Protein AF-A0A8S3U1W3-F1 (afdb_monomer_lite)

Foldseek 3Di:
DFQLCCQVQQPDPLDRDDSPCVVCVVQCPPLNNDDDDRRDDDDDPCSVCSNVVNVVPSVDDPVVVVVVVVVVVCVVCVPVDDDDPDDDDPCPVVVVVLLVVLLVVVLVVLVPPPLADPQLSVQLNVLLVLPDDDDDDDVLCVDPVSVCVLCVPQDDDPVCPPVSVVSVVVSDPDDDDDDDDDPVVCCVPVVVVSNVVSCCCVPLPNCLAGSVRDRHNPGDPSSVVSNVVVVVVVQVVVQPDDDVVCVVVVHPDRPHDDSPD

Structure (mmCIF, N/CA/C/O backbone):
data_AF-A0A8S3U1W3-F1
#
_entry.id   AF-A0A8S3U1W3-F1
#
loop_
_atom_site.group_PDB
_atom_site.id
_atom_site.type_symbol
_atom_site.label_atom_id
_atom_site.label_alt_id
_atom_site.label_comp_id
_atom_site.label_asym_id
_atom_site.label_entity_id
_atom_site.label_seq_id
_atom_site.pdbx_PDB_ins_code
_atom_site.Cartn_x
_atom_site.Cartn_y
_atom_site.Cartn_z
_atom_site.occupancy
_atom_site.B_iso_or_equiv
_atom_site.auth_seq_id
_atom_site.auth_comp_id
_atom_site.auth_asym_id
_atom_site.auth_atom_id
_atom_site.pdbx_PDB_model_num
ATOM 1 N N . MET A 1 1 ? -4.482 -12.715 -15.448 1.00 85.81 1 MET A N 1
ATOM 2 C CA . MET A 1 1 ? -4.673 -13.354 -16.773 1.00 85.81 1 MET A CA 1
ATOM 3 C C . MET A 1 1 ? -3.494 -14.269 -17.051 1.00 85.81 1 MET A C 1
ATOM 5 O O . MET A 1 1 ? -2.424 -13.949 -16.546 1.00 85.81 1 MET A O 1
ATOM 9 N N . PRO A 1 2 ? -3.666 -15.374 -17.791 1.00 91.56 2 PRO A N 1
ATOM 10 C CA . PRO A 1 2 ? -2.559 -16.268 -18.127 1.00 91.56 2 PRO A CA 1
ATOM 11 C C . PRO A 1 2 ? -1.432 -15.541 -18.874 1.00 91.56 2 PRO A C 1
ATOM 13 O O . PRO A 1 2 ? -1.706 -14.649 -19.682 1.00 91.56 2 PRO A O 1
ATOM 16 N N . LEU A 1 3 ? -0.176 -15.932 -18.642 1.00 87.50 3 LEU A N 1
ATOM 17 C CA . LEU A 1 3 ? 1.004 -15.330 -19.282 1.00 87.50 3 LEU A CA 1
ATOM 18 C C . LEU A 1 3 ? 0.889 -15.291 -20.819 1.00 87.50 3 LEU A C 1
ATOM 20 O O . LEU A 1 3 ? 1.182 -14.269 -21.443 1.00 87.50 3 LEU A O 1
ATOM 24 N N . HIS A 1 4 ? 0.385 -16.360 -21.439 1.00 88.25 4 HIS A N 1
ATOM 25 C CA . HIS A 1 4 ? 0.209 -16.435 -22.894 1.00 88.25 4 HIS A CA 1
ATOM 26 C C . HIS A 1 4 ? -0.841 -15.466 -23.475 1.00 88.25 4 HIS A C 1
ATOM 28 O O . HIS A 1 4 ? -0.891 -15.287 -24.695 1.00 88.25 4 HIS A O 1
ATOM 34 N N . ASP A 1 5 ? -1.670 -14.826 -22.644 1.00 89.19 5 ASP A N 1
ATOM 35 C CA . ASP A 1 5 ? -2.647 -13.827 -23.088 1.00 89.19 5 ASP A CA 1
ATOM 36 C C . ASP A 1 5 ? -2.094 -12.392 -23.085 1.00 89.19 5 ASP A C 1
ATOM 38 O O . ASP A 1 5 ? -2.679 -11.517 -23.731 1.00 89.19 5 ASP A O 1
ATOM 42 N N . LEU A 1 6 ? -0.941 -12.134 -22.447 1.00 85.44 6 LEU A N 1
ATOM 43 C CA . LEU A 1 6 ? -0.310 -10.804 -22.448 1.00 85.44 6 LEU A CA 1
ATOM 44 C C . LEU A 1 6 ? -0.035 -10.258 -23.862 1.00 85.44 6 LEU A C 1
ATOM 46 O O . LEU A 1 6 ? -0.379 -9.099 -24.110 1.00 85.44 6 LEU A O 1
ATOM 50 N N . PRO A 1 7 ? 0.508 -11.040 -24.823 1.00 85.38 7 PRO A N 1
ATOM 51 C CA . PRO A 1 7 ? 0.794 -10.519 -26.156 1.00 85.38 7 PRO A CA 1
ATOM 52 C C . PRO A 1 7 ? -0.456 -10.060 -26.910 1.00 85.38 7 PRO A C 1
ATOM 54 O O . PRO A 1 7 ? -0.397 -9.089 -27.659 1.00 85.38 7 PRO A O 1
ATOM 57 N N . LYS A 1 8 ? -1.595 -10.734 -26.703 1.00 83.94 8 LYS A N 1
ATOM 58 C CA . LYS A 1 8 ? -2.860 -10.380 -27.365 1.00 83.94 8 LYS A CA 1
ATOM 59 C C . LYS A 1 8 ? -3.408 -9.045 -26.865 1.00 83.94 8 LYS A C 1
ATOM 61 O O . LYS A 1 8 ? -3.997 -8.306 -27.643 1.00 83.94 8 LYS A O 1
ATOM 66 N N . ASN A 1 9 ? -3.214 -8.757 -25.579 1.00 81.88 9 ASN A N 1
ATOM 67 C CA . ASN A 1 9 ? -3.834 -7.613 -24.915 1.00 81.88 9 ASN A CA 1
ATOM 68 C C . ASN A 1 9 ? -2.932 -6.374 -24.874 1.00 81.88 9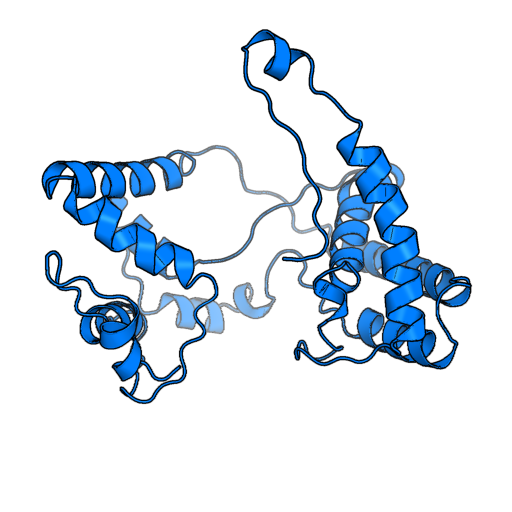 ASN A C 1
ATOM 70 O O . ASN A 1 9 ? -3.447 -5.262 -24.787 1.00 81.88 9 ASN A O 1
ATOM 74 N N . PHE A 1 10 ? -1.606 -6.544 -24.931 1.00 82.81 10 PHE A N 1
ATOM 75 C CA . PHE A 1 10 ? -0.667 -5.451 -24.654 1.00 82.81 10 PHE A CA 1
ATOM 76 C C . PHE A 1 10 ? 0.431 -5.248 -25.701 1.00 82.81 10 PHE A C 1
ATOM 78 O O . PHE A 1 10 ? 1.233 -4.332 -25.541 1.00 82.81 10 PHE A O 1
ATOM 85 N N . THR A 1 11 ? 0.493 -6.040 -26.775 1.00 77.44 11 THR A N 1
ATOM 86 C CA . THR A 1 11 ? 1.509 -5.855 -27.826 1.00 77.44 11 THR A CA 1
ATOM 87 C C . THR A 1 11 ? 0.943 -5.102 -29.026 1.00 77.44 11 THR A C 1
ATOM 89 O O . THR A 1 11 ? -0.161 -5.370 -29.493 1.00 77.44 11 THR A O 1
ATOM 92 N N . THR A 1 12 ? 1.728 -4.171 -29.573 1.00 70.31 12 THR A N 1
ATOM 93 C CA . THR A 1 12 ? 1.385 -3.462 -30.817 1.00 70.31 12 THR A CA 1
ATOM 94 C C . THR A 1 12 ? 2.128 -4.068 -32.005 1.00 70.31 12 THR A C 1
ATOM 96 O O . THR A 1 12 ? 3.276 -4.486 -31.871 1.00 70.31 12 THR A O 1
ATOM 99 N N . ALA A 1 13 ? 1.508 -4.074 -33.189 1.00 65.50 13 ALA A N 1
ATOM 100 C CA . ALA A 1 13 ? 2.104 -4.653 -34.401 1.00 65.50 13 ALA A CA 1
ATOM 101 C C . ALA A 1 13 ? 3.441 -3.999 -34.811 1.00 65.50 13 ALA A C 1
ATOM 103 O O . ALA A 1 13 ? 4.276 -4.643 -35.438 1.00 65.50 13 ALA A O 1
ATOM 104 N N . ASN A 1 14 ? 3.649 -2.734 -34.437 1.00 67.12 14 ASN A N 1
ATOM 105 C CA . ASN A 1 14 ? 4.826 -1.951 -34.819 1.00 67.12 14 ASN A CA 1
ATOM 106 C C . ASN A 1 14 ? 6.022 -2.140 -33.874 1.00 67.12 14 ASN A C 1
ATOM 108 O O . ASN A 1 14 ? 7.138 -1.768 -34.230 1.00 67.12 14 ASN A O 1
ATOM 112 N N . LEU A 1 15 ? 5.805 -2.714 -32.688 1.00 72.94 15 LEU A N 1
ATOM 113 C CA . LEU A 1 15 ? 6.862 -3.037 -31.735 1.00 72.94 15 LEU A CA 1
ATOM 114 C C . LEU A 1 15 ? 6.533 -4.382 -31.075 1.00 72.94 15 LEU A C 1
ATOM 116 O O . LEU A 1 15 ? 5.941 -4.406 -29.990 1.00 72.94 15 LEU A O 1
ATOM 120 N N . PRO A 1 16 ? 6.858 -5.505 -31.743 1.00 77.56 16 PRO A N 1
ATOM 121 C CA . PRO A 1 16 ? 6.625 -6.825 -31.185 1.00 77.56 16 PRO A CA 1
ATOM 122 C C . PRO A 1 16 ? 7.489 -7.005 -29.935 1.00 77.56 16 PRO A C 1
ATOM 124 O O . PRO A 1 16 ? 8.710 -6.864 -29.981 1.00 77.56 16 PRO A O 1
ATOM 127 N N . PHE A 1 17 ? 6.844 -7.314 -28.814 1.00 84.50 17 PHE A N 1
ATOM 128 C CA . PHE A 1 17 ? 7.501 -7.580 -27.541 1.00 84.50 17 PHE A CA 1
ATOM 129 C C . PHE A 1 17 ? 7.223 -9.015 -27.113 1.00 84.50 17 PHE A C 1
ATOM 131 O O . PHE A 1 17 ? 6.063 -9.436 -27.053 1.00 84.50 17 PHE A O 1
ATOM 138 N N . ASN A 1 18 ? 8.290 -9.764 -26.831 1.00 88.25 18 ASN A N 1
ATOM 139 C CA . ASN A 1 18 ? 8.167 -11.136 -26.368 1.00 88.25 18 ASN A CA 1
ATOM 140 C C . ASN A 1 18 ? 8.022 -11.168 -24.842 1.00 88.25 18 ASN A C 1
ATOM 142 O O . ASN A 1 18 ? 9.003 -11.191 -24.104 1.00 88.25 18 ASN A O 1
ATOM 146 N N . TRP A 1 19 ? 6.771 -11.155 -24.383 1.00 87.38 19 TRP A N 1
ATOM 147 C CA . TRP A 1 19 ? 6.425 -11.224 -22.963 1.00 87.38 19 TRP A CA 1
ATOM 148 C C . TRP A 1 19 ? 6.881 -12.516 -22.292 1.00 87.38 19 TRP A C 1
ATOM 150 O O . TRP A 1 19 ? 7.275 -12.479 -21.130 1.00 87.38 19 TRP A O 1
ATOM 160 N N . ILE A 1 20 ? 6.829 -13.637 -23.014 1.00 86.81 20 ILE A N 1
ATOM 161 C CA . ILE A 1 20 ? 7.190 -14.949 -22.475 1.00 86.81 20 ILE A CA 1
ATOM 162 C C . ILE A 1 20 ? 8.693 -14.965 -22.202 1.00 86.81 20 ILE A C 1
ATOM 164 O O . ILE A 1 20 ? 9.090 -15.160 -21.056 1.00 86.81 20 ILE A O 1
ATOM 168 N N . ASP A 1 21 ? 9.508 -14.624 -23.205 1.00 87.44 21 ASP A N 1
ATOM 169 C CA . ASP A 1 21 ? 10.966 -14.552 -23.049 1.00 87.44 21 ASP A CA 1
ATOM 170 C C . ASP A 1 21 ? 11.379 -13.508 -22.007 1.00 87.44 21 ASP A C 1
ATOM 172 O O . ASP A 1 21 ? 12.362 -13.702 -21.301 1.00 87.44 21 ASP A O 1
ATOM 176 N N . TYR A 1 22 ? 10.652 -12.393 -21.890 1.00 87.19 22 TYR A N 1
ATOM 177 C CA . TYR A 1 22 ? 10.956 -11.373 -20.888 1.00 87.19 22 TYR A CA 1
ATOM 178 C C . TYR A 1 22 ? 10.726 -11.882 -19.460 1.00 87.19 22 TYR A C 1
ATOM 180 O O . TYR A 1 22 ? 11.604 -11.744 -18.610 1.00 87.19 22 TYR A O 1
ATOM 188 N N . VAL A 1 23 ? 9.562 -12.484 -19.194 1.00 85.06 23 VAL A N 1
ATOM 189 C CA . VAL A 1 23 ? 9.211 -13.000 -17.862 1.00 85.06 23 VAL A CA 1
ATOM 190 C C . VAL A 1 23 ? 10.091 -14.197 -17.501 1.00 85.06 23 VAL A C 1
ATOM 192 O O . VAL A 1 23 ? 10.664 -14.227 -16.412 1.00 85.06 23 VAL A O 1
ATOM 195 N N . GLN A 1 24 ? 10.264 -15.138 -18.430 1.00 84.56 24 GLN A N 1
ATOM 196 C CA . GLN A 1 24 ? 11.130 -16.302 -18.239 1.00 84.56 24 GLN A CA 1
ATOM 197 C C . GLN A 1 24 ? 12.607 -15.913 -18.167 1.00 84.56 24 GLN A C 1
ATOM 199 O O . GLN A 1 24 ? 13.339 -16.473 -17.369 1.00 84.56 24 GLN A O 1
ATOM 204 N N . GLY A 1 25 ? 13.066 -14.925 -18.933 1.00 81.44 25 GLY A N 1
ATOM 205 C CA . GLY A 1 25 ? 14.445 -14.445 -18.857 1.00 81.44 25 GLY A CA 1
ATOM 206 C C . GLY A 1 25 ? 14.752 -13.721 -17.545 1.00 81.44 25 GLY A C 1
ATOM 207 O O . GLY A 1 25 ? 15.859 -13.833 -17.024 1.00 81.44 25 GLY A O 1
ATOM 208 N N . ALA A 1 26 ? 13.777 -13.000 -16.985 1.00 81.00 26 ALA A N 1
ATOM 209 C CA . ALA A 1 26 ? 13.932 -12.349 -15.690 1.00 81.00 26 ALA A CA 1
ATOM 210 C C . ALA A 1 26 ? 13.964 -13.368 -14.534 1.00 81.00 26 ALA A C 1
ATOM 212 O O . ALA A 1 26 ? 14.849 -13.301 -13.679 1.00 81.00 26 ALA A O 1
ATOM 213 N N . LEU A 1 27 ? 13.021 -14.317 -14.518 1.00 77.50 27 LEU A N 1
ATOM 214 C CA . LEU A 1 27 ? 12.790 -15.224 -13.382 1.00 77.50 27 LEU A CA 1
ATOM 215 C C . LEU A 1 27 ? 13.485 -16.591 -13.529 1.00 77.50 27 LEU A C 1
ATOM 217 O O . LEU A 1 27 ? 13.839 -17.207 -12.532 1.00 77.50 27 LEU A O 1
ATOM 221 N N . GLY A 1 28 ? 13.798 -17.008 -14.751 1.00 71.19 28 GLY A N 1
ATOM 222 C CA . GLY A 1 28 ? 14.635 -18.169 -15.076 1.00 71.19 28 GLY A CA 1
ATOM 223 C C . GLY A 1 28 ? 16.123 -17.830 -15.220 1.00 71.19 28 GLY A C 1
ATOM 224 O O . GLY A 1 28 ? 16.899 -18.634 -15.733 1.00 71.19 28 GLY A O 1
ATOM 225 N N . SER A 1 29 ? 16.546 -16.630 -14.804 1.00 72.44 29 SER A N 1
ATOM 226 C CA . SER A 1 29 ? 17.967 -16.272 -14.754 1.00 72.44 29 SER A CA 1
ATOM 227 C C . SER A 1 29 ? 18.729 -17.177 -13.776 1.00 72.44 29 SER A C 1
ATOM 229 O O . SER A 1 29 ? 18.145 -17.686 -12.819 1.00 72.44 29 SER A O 1
ATOM 231 N N . GLU A 1 30 ? 20.047 -17.332 -13.964 1.00 59.38 30 GLU A N 1
ATOM 232 C CA . GLU A 1 30 ? 20.907 -18.159 -13.088 1.00 59.38 30 GLU A CA 1
ATOM 233 C C . GLU A 1 30 ? 20.785 -17.806 -11.595 1.00 59.38 30 GLU A C 1
ATOM 235 O O . GLU A 1 30 ? 21.074 -18.643 -10.742 1.00 59.38 30 GLU A O 1
ATOM 240 N N . MET A 1 31 ? 20.356 -16.577 -11.293 1.00 52.00 31 MET A N 1
ATOM 241 C CA . MET A 1 31 ? 20.185 -16.056 -9.939 1.00 52.00 31 MET A CA 1
ATOM 242 C C . MET A 1 31 ? 18.861 -16.467 -9.285 1.00 52.00 31 MET A C 1
ATOM 244 O O . MET A 1 31 ? 18.819 -16.582 -8.066 1.00 52.00 31 MET A O 1
ATOM 248 N N . VAL A 1 32 ? 17.789 -16.644 -10.065 1.00 66.75 32 VAL A N 1
ATOM 249 C CA . VAL A 1 32 ? 16.426 -16.856 -9.543 1.00 66.75 32 VAL A CA 1
ATOM 250 C C . VAL A 1 32 ? 15.948 -18.292 -9.785 1.00 66.75 32 VAL A C 1
ATOM 252 O O . VAL A 1 32 ? 15.315 -18.860 -8.905 1.00 66.75 32 VAL A O 1
ATOM 255 N N . GLN A 1 33 ? 16.318 -18.907 -10.917 1.00 74.88 33 GLN A N 1
ATOM 256 C CA . GLN A 1 33 ? 16.082 -20.327 -11.237 1.00 74.88 33 GLN A CA 1
ATOM 257 C C . GLN A 1 33 ? 14.615 -20.786 -11.112 1.00 74.88 33 GLN A C 1
ATOM 259 O O . GLN A 1 33 ? 14.345 -21.928 -10.740 1.00 74.88 33 GLN A O 1
ATOM 264 N N . ILE A 1 34 ? 13.657 -19.911 -11.431 1.00 77.62 34 ILE A N 1
ATOM 265 C CA . ILE A 1 34 ? 12.227 -20.238 -11.425 1.00 77.62 34 ILE A CA 1
ATOM 266 C C . ILE A 1 34 ? 11.740 -20.440 -12.862 1.00 77.62 34 ILE A C 1
ATOM 268 O O . ILE A 1 34 ? 11.697 -19.500 -13.659 1.00 77.62 34 ILE A O 1
ATOM 272 N N . ASP A 1 35 ? 11.297 -21.661 -13.160 1.00 81.75 35 ASP A N 1
ATOM 273 C CA . ASP A 1 35 ? 10.627 -21.994 -14.416 1.00 81.75 35 ASP A CA 1
ATOM 274 C C . ASP A 1 35 ? 9.138 -21.643 -14.336 1.00 81.75 35 ASP A C 1
ATOM 276 O O . ASP A 1 35 ? 8.371 -22.255 -13.592 1.00 81.75 35 ASP A O 1
ATOM 280 N N . ILE A 1 36 ? 8.722 -20.650 -15.124 1.00 82.00 36 ILE A N 1
ATOM 281 C CA . ILE A 1 36 ? 7.341 -20.158 -15.131 1.00 82.00 36 ILE A CA 1
ATOM 282 C C . ILE A 1 36 ? 6.576 -20.750 -16.312 1.00 82.00 36 ILE A C 1
ATOM 284 O O . ILE A 1 36 ? 6.972 -20.531 -17.469 1.00 82.00 36 ILE A O 1
ATOM 288 N N . PRO A 1 37 ? 5.469 -21.468 -16.053 1.00 88.38 37 PRO A N 1
ATOM 289 C CA . PRO A 1 37 ? 4.675 -22.059 -17.110 1.00 88.38 37 PRO A CA 1
ATOM 290 C C . PRO A 1 37 ? 3.840 -20.986 -17.835 1.00 88.38 37 PRO A C 1
ATOM 292 O O . PRO A 1 37 ? 3.535 -19.914 -17.317 1.00 88.38 37 PRO A O 1
ATOM 295 N N . ILE A 1 38 ? 3.485 -21.245 -19.094 1.00 87.00 38 ILE A N 1
ATOM 296 C CA . ILE A 1 38 ? 2.817 -20.255 -19.966 1.00 87.00 38 ILE A CA 1
ATOM 297 C C . ILE A 1 38 ? 1.360 -19.951 -19.572 1.00 87.00 38 ILE A C 1
ATOM 299 O O . ILE A 1 38 ? 0.749 -19.000 -20.070 1.00 87.00 38 ILE A O 1
ATOM 303 N N . ASP A 1 39 ? 0.775 -20.780 -18.720 1.00 91.12 39 ASP A N 1
ATOM 304 C CA . ASP A 1 39 ? -0.551 -20.634 -18.131 1.00 91.12 39 ASP A CA 1
ATOM 305 C C . ASP A 1 39 ? -0.529 -19.923 -16.770 1.00 91.12 39 ASP A C 1
ATOM 307 O O . ASP A 1 39 ? -1.600 -19.647 -16.229 1.00 91.12 39 ASP A O 1
ATOM 311 N N . GLU A 1 40 ? 0.654 -19.539 -16.271 1.00 89.38 40 GLU A N 1
ATOM 312 C CA . GLU A 1 40 ? 0.815 -18.848 -14.991 1.00 89.38 40 GLU A CA 1
ATOM 313 C C . GLU A 1 40 ? -0.086 -17.599 -14.906 1.00 89.38 40 GLU A C 1
ATOM 315 O O . GLU A 1 40 ? -0.081 -16.758 -15.822 1.00 89.38 40 GLU A O 1
ATOM 320 N N . PRO A 1 41 ? -0.874 -17.439 -13.827 1.00 89.31 41 PRO A N 1
ATOM 321 C CA . PRO A 1 41 ? -1.711 -16.266 -13.634 1.00 89.31 41 PRO A CA 1
ATOM 322 C C . PRO A 1 41 ? -0.877 -15.022 -13.300 1.00 89.31 41 PRO A C 1
ATOM 324 O O . PRO A 1 41 ? -0.353 -14.861 -12.204 1.00 89.31 41 PRO A O 1
ATOM 327 N N . ILE A 1 42 ? -0.853 -14.058 -14.219 1.00 88.81 42 ILE A N 1
ATOM 328 C CA . ILE A 1 42 ? -0.196 -12.761 -14.028 1.00 88.81 42 ILE A CA 1
ATOM 329 C C . ILE A 1 42 ? -1.212 -11.689 -13.612 1.00 88.81 42 ILE A C 1
ATOM 331 O O . ILE A 1 42 ? -2.252 -11.497 -14.263 1.00 88.81 42 ILE A O 1
ATOM 335 N N . ILE A 1 43 ? -0.894 -10.953 -12.542 1.00 87.50 43 ILE A N 1
ATOM 336 C CA . ILE A 1 43 ? -1.664 -9.795 -12.067 1.00 87.50 43 ILE A CA 1
ATOM 337 C C . ILE A 1 43 ? -1.123 -8.527 -12.731 1.00 87.50 43 ILE A C 1
ATOM 339 O O . ILE A 1 43 ? -0.044 -8.037 -12.404 1.00 87.50 43 ILE A O 1
ATOM 343 N N . VAL A 1 44 ? -1.899 -7.958 -13.653 1.00 86.50 44 VAL A N 1
ATOM 344 C CA . VAL A 1 44 ? -1.553 -6.705 -14.336 1.00 86.50 44 VAL A CA 1
ATOM 345 C C . VAL A 1 44 ? -2.239 -5.543 -13.622 1.00 86.50 44 VAL A C 1
ATOM 347 O O . VAL A 1 44 ? -3.419 -5.291 -13.838 1.00 86.50 44 VAL A O 1
ATOM 350 N N . ARG A 1 45 ? -1.494 -4.818 -12.779 1.00 84.88 45 ARG A N 1
ATOM 351 C CA . ARG A 1 45 ? -2.035 -3.685 -12.000 1.00 84.88 45 ARG A CA 1
ATOM 352 C C . ARG A 1 45 ? -2.345 -2.440 -12.840 1.00 84.88 45 ARG A C 1
ATOM 354 O O . ARG A 1 45 ? -3.173 -1.634 -12.445 1.00 84.88 45 ARG A O 1
ATOM 361 N N . ALA A 1 46 ? -1.684 -2.274 -13.987 1.00 85.44 46 ALA A N 1
ATOM 362 C CA . ALA A 1 46 ? -1.792 -1.069 -14.814 1.00 85.44 46 ALA A CA 1
ATOM 363 C C . ALA A 1 46 ? -1.992 -1.404 -16.310 1.00 85.44 46 ALA A C 1
ATOM 365 O O . ALA A 1 46 ? -1.097 -1.168 -17.123 1.00 85.44 46 ALA A O 1
ATOM 366 N N . PRO A 1 47 ? -3.152 -1.955 -16.714 1.00 86.06 47 PRO A N 1
ATOM 367 C CA . PRO A 1 47 ? -3.381 -2.392 -18.096 1.00 86.06 47 PRO A CA 1
ATOM 368 C C . PRO A 1 47 ? -3.320 -1.234 -19.109 1.00 86.06 47 PRO A C 1
ATOM 370 O O . PRO A 1 47 ? -2.653 -1.343 -20.137 1.00 86.06 47 PRO A O 1
ATOM 373 N N . LEU A 1 48 ? -3.923 -0.084 -18.781 1.00 84.38 48 LEU A N 1
ATOM 374 C CA . LEU A 1 48 ? -3.916 1.113 -19.638 1.00 84.38 48 LEU A CA 1
ATOM 375 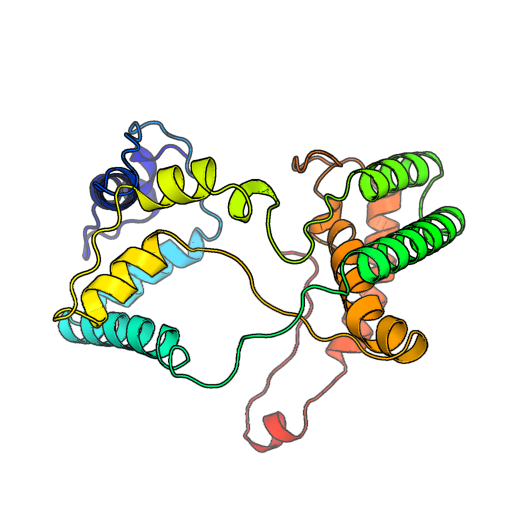C C . LEU A 1 48 ? -2.514 1.711 -19.816 1.00 84.38 48 LEU A C 1
ATOM 377 O O . LEU A 1 48 ? -2.226 2.345 -20.833 1.00 84.38 48 LEU A O 1
ATOM 381 N N . TYR A 1 49 ? -1.636 1.534 -18.823 1.00 86.75 49 TYR A N 1
ATOM 382 C CA . TYR A 1 49 ? -0.245 1.960 -18.938 1.00 86.75 49 TYR A CA 1
ATOM 383 C C . TYR A 1 49 ? 0.466 1.157 -20.024 1.00 86.75 49 TYR A C 1
ATOM 385 O O . TYR A 1 49 ? 1.100 1.758 -20.887 1.00 86.75 49 TYR A O 1
ATOM 393 N N . PHE A 1 50 ? 0.325 -0.172 -20.029 1.00 83.50 50 PHE A N 1
ATOM 394 C CA . PHE A 1 50 ? 0.980 -1.018 -21.026 1.00 83.50 50 PHE A CA 1
ATOM 395 C C . PHE A 1 50 ? 0.476 -0.740 -22.443 1.00 83.50 50 PHE A C 1
ATOM 397 O O . PHE A 1 50 ? 1.290 -0.601 -23.353 1.00 83.50 50 PHE A O 1
ATOM 404 N N . GLU A 1 51 ? -0.827 -0.526 -22.625 1.00 79.62 51 GLU A N 1
ATOM 405 C CA . GLU A 1 51 ? -1.394 -0.118 -23.918 1.00 79.62 51 GLU A CA 1
ATOM 406 C C . GLU A 1 51 ? -0.754 1.185 -24.453 1.00 79.62 51 GLU A C 1
ATOM 408 O O . GLU A 1 51 ? -0.341 1.292 -25.615 1.00 79.62 51 GLU A O 1
ATOM 413 N N . ARG A 1 52 ? -0.594 2.188 -23.582 1.00 85.94 52 ARG A N 1
ATOM 414 C CA . ARG A 1 52 ? 0.031 3.474 -23.936 1.00 85.94 52 ARG A CA 1
ATOM 415 C C . ARG A 1 52 ? 1.552 3.397 -24.056 1.00 85.94 52 ARG A C 1
ATOM 417 O O . ARG A 1 52 ? 2.146 4.173 -24.806 1.00 85.94 52 ARG A O 1
ATOM 424 N N . LEU A 1 53 ? 2.197 2.484 -23.336 1.00 86.50 53 LEU A N 1
ATOM 425 C CA . LEU A 1 53 ? 3.646 2.333 -23.332 1.00 86.50 53 LEU A CA 1
ATOM 426 C C . LEU A 1 53 ? 4.146 1.942 -24.721 1.00 86.50 53 LEU A C 1
ATOM 428 O O . LEU A 1 53 ? 4.977 2.653 -25.278 1.00 86.50 53 LEU A O 1
ATOM 432 N N . PHE A 1 54 ? 3.611 0.877 -25.323 1.00 82.94 54 PHE A N 1
ATOM 433 C CA . PHE A 1 54 ? 4.092 0.407 -26.628 1.00 82.94 54 PHE A CA 1
ATOM 434 C C . PHE A 1 54 ? 3.803 1.398 -27.756 1.00 82.94 54 PHE A C 1
ATOM 436 O O . PHE A 1 54 ? 4.653 1.605 -28.622 1.00 82.94 54 PHE A O 1
ATOM 443 N N . SER A 1 55 ? 2.664 2.094 -27.709 1.00 81.50 55 SER A N 1
ATOM 444 C CA . SER A 1 55 ? 2.373 3.180 -28.656 1.00 81.50 55 SER A CA 1
ATOM 445 C C . SER A 1 55 ? 3.299 4.390 -28.483 1.00 81.50 55 SER A C 1
ATOM 447 O O . SER A 1 55 ? 3.580 5.097 -29.452 1.00 81.50 55 SER A O 1
ATOM 449 N N . THR A 1 56 ? 3.811 4.624 -27.274 1.00 86.25 56 THR A N 1
ATOM 450 C CA . THR A 1 56 ? 4.793 5.679 -26.998 1.00 86.25 56 THR A CA 1
ATOM 451 C C . THR A 1 56 ? 6.197 5.258 -27.416 1.00 86.25 56 THR A C 1
ATOM 453 O O . THR A 1 56 ? 6.876 6.031 -28.085 1.00 86.25 56 THR A O 1
ATOM 456 N N . LEU A 1 57 ? 6.619 4.033 -27.092 1.00 85.62 57 LEU A N 1
ATOM 457 C CA . LEU A 1 57 ? 7.935 3.502 -27.453 1.00 85.62 57 LEU A CA 1
ATOM 458 C C . LEU A 1 57 ? 8.138 3.469 -28.972 1.00 85.62 57 LEU A C 1
ATOM 460 O O . LEU A 1 57 ? 9.211 3.836 -29.434 1.00 85.62 57 LEU A O 1
ATOM 464 N N . CYS A 1 58 ? 7.092 3.162 -29.751 1.00 83.69 58 CYS A N 1
ATOM 465 C CA . CYS A 1 58 ? 7.124 3.229 -31.219 1.00 83.69 58 CYS A CA 1
ATOM 466 C C . CYS A 1 58 ? 7.530 4.604 -31.790 1.00 83.69 58 CYS A C 1
ATOM 468 O O . CYS A 1 58 ? 7.893 4.689 -32.961 1.00 83.69 58 CYS A O 1
ATOM 470 N N . LYS A 1 59 ? 7.425 5.693 -31.015 1.00 88.06 59 LYS A N 1
ATOM 471 C CA . LYS A 1 59 ? 7.740 7.057 -31.479 1.00 88.06 59 LYS A CA 1
ATOM 472 C C . LYS A 1 59 ? 9.225 7.400 -31.382 1.00 88.06 59 LYS A C 1
ATOM 474 O O . LYS A 1 59 ? 9.635 8.420 -31.930 1.00 88.06 59 LYS A O 1
ATOM 479 N N . TYR A 1 60 ? 10.007 6.593 -30.671 1.00 87.56 60 TYR A N 1
ATOM 480 C CA . TYR A 1 60 ? 11.404 6.874 -30.367 1.00 87.56 60 TYR A CA 1
ATOM 481 C C . TYR A 1 60 ? 12.306 5.775 -30.916 1.00 87.56 60 TYR A C 1
ATOM 483 O O . TYR A 1 60 ? 11.928 4.610 -30.994 1.00 87.56 60 TYR A O 1
ATOM 491 N N . ASP A 1 61 ? 13.522 6.149 -31.295 1.00 88.62 61 ASP A N 1
ATOM 492 C CA . ASP A 1 61 ? 14.524 5.199 -31.749 1.00 88.62 61 ASP A CA 1
ATOM 493 C C . ASP A 1 61 ? 15.146 4.416 -30.577 1.00 88.62 61 ASP A C 1
ATOM 495 O O . ASP A 1 61 ? 15.148 4.848 -29.416 1.00 88.62 61 ASP A O 1
ATOM 499 N N . ASN A 1 62 ? 15.748 3.271 -30.902 1.00 85.69 62 ASN A N 1
ATOM 500 C CA . ASN A 1 62 ? 16.354 2.370 -29.922 1.00 85.69 62 ASN A CA 1
ATOM 501 C C . ASN A 1 62 ? 17.433 3.045 -29.059 1.00 85.69 62 ASN A C 1
ATOM 503 O O . ASN A 1 62 ? 17.584 2.687 -27.892 1.00 85.69 62 ASN A O 1
ATOM 507 N N . ARG A 1 63 ? 18.184 4.020 -29.596 1.00 84.56 63 ARG A N 1
ATOM 508 C CA . ARG A 1 63 ? 19.228 4.730 -28.842 1.00 84.56 63 ARG A CA 1
ATOM 509 C C . ARG A 1 63 ? 18.599 5.656 -27.809 1.00 84.56 63 ARG A C 1
ATOM 511 O O . ARG A 1 63 ? 19.079 5.701 -26.679 1.00 84.56 63 ARG A O 1
ATOM 518 N N . THR A 1 64 ? 17.523 6.352 -28.157 1.00 83.25 64 THR A N 1
ATOM 519 C CA . THR A 1 64 ? 16.783 7.197 -27.209 1.00 83.25 64 THR A CA 1
ATOM 520 C C . THR A 1 64 ? 16.211 6.371 -26.053 1.00 83.25 64 THR A C 1
ATOM 522 O O . THR A 1 64 ? 16.392 6.737 -24.890 1.00 83.25 64 THR A O 1
ATOM 525 N N . ILE A 1 65 ? 15.616 5.210 -26.346 1.00 85.25 65 ILE A N 1
ATOM 526 C CA . ILE A 1 65 ? 15.094 4.291 -25.320 1.00 85.25 65 ILE A CA 1
ATOM 527 C C . ILE A 1 65 ? 16.239 3.744 -24.449 1.00 85.25 65 ILE A C 1
ATOM 529 O O . ILE A 1 65 ? 16.149 3.775 -23.221 1.00 85.25 65 ILE A O 1
ATOM 533 N N . ALA A 1 66 ? 17.348 3.309 -25.057 1.00 83.81 66 ALA A N 1
ATOM 534 C CA . ALA A 1 66 ? 18.519 2.809 -24.333 1.00 83.81 66 ALA A CA 1
ATOM 535 C C . ALA A 1 66 ? 19.133 3.865 -23.404 1.00 83.81 66 ALA A C 1
ATOM 537 O O . ALA A 1 66 ? 19.427 3.572 -22.245 1.00 83.81 66 ALA A O 1
ATOM 538 N N . ASN A 1 67 ? 19.263 5.107 -23.873 1.00 79.69 67 ASN A N 1
ATOM 539 C CA . ASN A 1 67 ? 19.761 6.214 -23.061 1.00 79.69 67 ASN A CA 1
ATOM 540 C C . ASN A 1 67 ? 18.864 6.470 -21.843 1.00 79.69 67 ASN A C 1
ATOM 542 O O . ASN A 1 67 ? 19.376 6.661 -20.742 1.00 79.69 67 ASN A O 1
ATOM 546 N N . PHE A 1 68 ? 17.539 6.430 -22.015 1.00 82.12 68 PHE A N 1
ATOM 547 C CA . PHE A 1 68 ? 16.596 6.560 -20.903 1.00 82.12 68 PHE A CA 1
ATOM 548 C C . PHE A 1 68 ? 16.736 5.418 -19.884 1.00 82.12 68 PHE A C 1
ATOM 550 O O . PHE A 1 68 ? 16.759 5.677 -18.679 1.00 82.12 68 PHE A O 1
ATOM 557 N N . MET A 1 69 ? 16.881 4.169 -20.340 1.00 81.75 69 MET A N 1
ATOM 558 C CA . MET A 1 69 ? 17.093 3.019 -19.450 1.00 81.75 69 MET A CA 1
ATOM 559 C C . MET A 1 69 ? 18.394 3.154 -18.647 1.00 81.75 69 MET A C 1
ATOM 561 O O . MET A 1 69 ? 18.384 2.994 -17.427 1.00 81.75 69 MET A O 1
ATOM 565 N N . ILE A 1 70 ? 19.499 3.518 -19.306 1.00 73.25 70 ILE A N 1
ATOM 566 C CA . ILE A 1 70 ? 20.798 3.730 -18.648 1.00 73.25 70 ILE A CA 1
ATOM 567 C C . ILE A 1 70 ? 20.707 4.874 -17.636 1.00 73.25 70 ILE A C 1
ATOM 569 O O . ILE A 1 70 ? 21.172 4.731 -16.507 1.00 73.25 70 ILE A O 1
ATOM 573 N N . TRP A 1 71 ? 20.059 5.982 -17.998 1.00 70.62 71 TRP A N 1
ATOM 574 C CA . TRP A 1 71 ? 19.831 7.103 -17.089 1.00 70.62 71 TRP A CA 1
ATOM 575 C C . TRP A 1 71 ? 19.062 6.682 -15.830 1.00 70.62 71 TRP A C 1
ATOM 577 O O . TRP A 1 71 ? 19.470 7.024 -14.723 1.00 70.62 71 TRP A O 1
ATOM 587 N N . ARG A 1 72 ? 17.993 5.884 -15.964 1.00 69.12 72 ARG A N 1
ATOM 588 C CA . ARG A 1 72 ? 17.234 5.351 -14.817 1.00 69.12 72 ARG A CA 1
ATOM 589 C C . ARG A 1 72 ? 18.093 4.482 -13.900 1.00 69.12 72 ARG A C 1
ATOM 591 O O . ARG A 1 72 ? 17.982 4.602 -12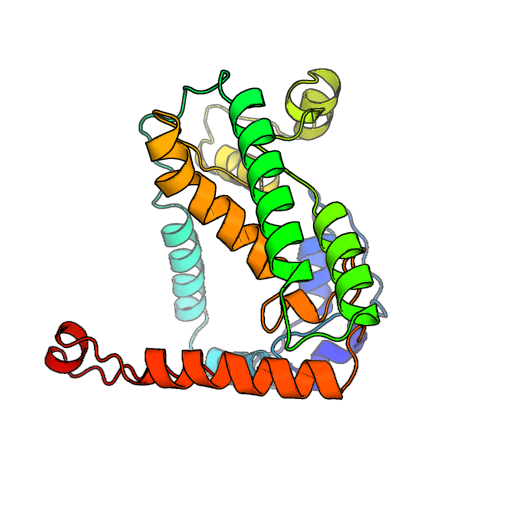.682 1.00 69.12 72 ARG A O 1
ATOM 598 N N . ILE A 1 73 ? 18.964 3.645 -14.466 1.00 66.94 73 ILE A N 1
ATOM 599 C CA . ILE A 1 73 ? 19.910 2.838 -13.683 1.00 66.94 73 ILE A CA 1
ATOM 600 C C . ILE A 1 73 ? 20.894 3.753 -12.946 1.00 66.94 73 ILE A C 1
ATOM 602 O O . ILE A 1 73 ? 21.095 3.577 -11.751 1.00 66.94 73 ILE A O 1
ATOM 606 N N . MET A 1 74 ? 21.466 4.754 -13.621 1.00 60.53 74 MET A N 1
ATOM 607 C CA . MET A 1 74 ? 22.427 5.680 -13.009 1.00 60.53 74 MET A CA 1
ATOM 608 C C . MET A 1 74 ? 21.804 6.511 -11.880 1.00 60.53 74 MET A C 1
ATOM 610 O O . MET A 1 74 ? 22.385 6.604 -10.801 1.00 60.53 74 MET A O 1
ATOM 614 N N . GLN A 1 75 ? 20.592 7.038 -12.076 1.00 60.09 75 GLN A N 1
ATOM 615 C CA . GLN A 1 75 ? 19.861 7.790 -11.048 1.00 60.09 75 GLN A CA 1
ATOM 616 C C . GLN A 1 75 ? 19.619 6.952 -9.783 1.00 60.09 75 GLN A C 1
ATOM 618 O O . GLN A 1 75 ? 19.837 7.431 -8.676 1.00 60.09 75 GLN A O 1
ATOM 623 N N . ASN A 1 76 ? 19.254 5.676 -9.937 1.00 55.88 76 ASN A N 1
ATOM 624 C CA . ASN A 1 76 ? 19.046 4.749 -8.817 1.00 55.88 76 ASN A CA 1
ATOM 625 C C . ASN A 1 76 ? 20.342 4.308 -8.108 1.00 55.88 76 ASN A C 1
ATOM 627 O O . ASN A 1 76 ? 20.285 3.557 -7.134 1.00 55.88 76 ASN A O 1
ATOM 631 N N . ARG A 1 77 ? 21.519 4.702 -8.606 1.00 55.28 77 ARG A N 1
ATOM 632 C CA . ARG A 1 77 ? 22.832 4.301 -8.068 1.00 55.28 77 ARG A CA 1
ATOM 633 C C . ARG A 1 77 ? 23.676 5.485 -7.603 1.00 55.28 77 ARG A C 1
ATOM 635 O O . ARG A 1 77 ? 24.687 5.266 -6.941 1.00 55.28 77 ARG A O 1
ATOM 642 N N . ALA A 1 78 ? 23.245 6.716 -7.880 1.00 56.34 78 ALA A N 1
ATOM 643 C CA . ALA A 1 78 ? 23.932 7.942 -7.475 1.00 56.34 78 ALA A CA 1
ATOM 644 C C . ALA A 1 78 ? 24.107 8.062 -5.946 1.00 56.34 78 ALA A C 1
ATOM 646 O O . ALA A 1 78 ? 25.087 8.644 -5.489 1.00 56.34 78 ALA A O 1
ATOM 647 N N . ASN A 1 79 ? 23.210 7.449 -5.163 1.00 52.28 79 ASN A N 1
ATOM 648 C CA . ASN A 1 79 ? 23.244 7.461 -3.696 1.00 52.28 79 ASN A CA 1
ATOM 649 C C . ASN A 1 79 ? 24.126 6.363 -3.071 1.00 52.28 79 ASN A C 1
ATOM 651 O O . ASN A 1 79 ? 24.254 6.317 -1.852 1.00 52.28 79 ASN A O 1
ATOM 655 N N . ASN A 1 80 ? 24.768 5.501 -3.868 1.00 53.44 80 ASN A N 1
ATOM 656 C CA . ASN A 1 80 ? 25.619 4.415 -3.357 1.00 53.44 80 ASN A CA 1
ATOM 657 C C . ASN A 1 80 ? 27.068 4.859 -3.069 1.00 53.44 80 ASN A C 1
ATOM 659 O O . ASN A 1 80 ? 27.997 4.055 -3.150 1.00 53.44 80 ASN A O 1
ATOM 663 N N . LEU A 1 81 ? 27.275 6.134 -2.726 1.00 50.31 81 LEU A N 1
ATOM 664 C CA . LEU A 1 81 ? 28.562 6.659 -2.266 1.00 50.31 81 LEU A CA 1
ATOM 665 C C . LEU A 1 81 ? 28.538 6.934 -0.762 1.00 50.31 81 LEU A C 1
ATOM 667 O O . LEU A 1 81 ? 27.508 7.245 -0.168 1.00 50.31 81 LEU A O 1
ATOM 671 N N . SER A 1 82 ? 29.706 6.772 -0.145 1.00 50.78 82 SER A N 1
ATOM 672 C CA . SER A 1 82 ? 29.874 6.751 1.303 1.00 50.78 82 SER A CA 1
ATOM 673 C C . SER A 1 82 ? 29.532 8.089 1.960 1.00 50.78 82 SER A C 1
ATOM 675 O O . SER A 1 82 ? 30.006 9.132 1.526 1.00 50.78 82 SER A O 1
ATOM 677 N N . GLN A 1 83 ? 28.849 8.048 3.104 1.00 47.19 83 GLN A N 1
ATOM 678 C CA . GLN A 1 83 ? 29.522 8.243 4.390 1.00 47.19 83 GLN A CA 1
ATOM 679 C C . GLN A 1 83 ? 28.583 7.842 5.537 1.00 47.19 83 GLN A C 1
ATOM 681 O O . GLN A 1 83 ? 27.497 8.393 5.678 1.00 47.19 83 GLN A O 1
ATOM 686 N N . ARG A 1 84 ? 29.095 6.975 6.424 1.00 43.88 84 ARG A N 1
ATOM 687 C CA . ARG A 1 84 ? 28.681 6.853 7.834 1.00 43.88 84 ARG A CA 1
ATOM 688 C C . ARG A 1 84 ? 27.368 6.105 8.121 1.00 43.88 84 ARG A C 1
ATOM 690 O O . ARG A 1 84 ? 26.443 6.666 8.695 1.00 43.88 84 ARG A O 1
ATOM 697 N N . PHE A 1 85 ? 27.359 4.802 7.846 1.00 40.00 85 PHE A N 1
ATOM 698 C CA . PHE A 1 85 ? 26.331 3.880 8.347 1.00 40.00 85 PHE A CA 1
ATOM 699 C C . PHE A 1 85 ? 26.961 2.711 9.106 1.00 40.00 85 PHE A C 1
ATOM 701 O O . PHE A 1 85 ? 27.056 1.599 8.602 1.00 40.00 85 PHE A O 1
ATOM 708 N N . LYS A 1 86 ? 27.445 2.988 10.317 1.00 43.66 86 LYS A N 1
ATOM 709 C CA . LYS A 1 86 ? 27.662 1.981 11.361 1.00 43.66 86 LYS A CA 1
ATOM 710 C C . LYS A 1 86 ? 27.466 2.674 12.695 1.00 43.66 86 LYS A C 1
ATOM 712 O O . LYS A 1 86 ? 28.286 3.515 13.038 1.00 43.66 86 LYS A O 1
ATOM 717 N N . ASP A 1 87 ? 26.329 2.401 13.321 1.00 37.81 87 ASP A N 1
ATOM 718 C CA . ASP A 1 87 ? 26.115 2.287 14.767 1.00 37.81 87 ASP A CA 1
ATOM 719 C C . ASP A 1 87 ? 24.610 2.108 14.985 1.00 37.81 87 ASP A C 1
ATOM 721 O O . ASP A 1 87 ? 23.863 2.943 14.483 1.00 37.81 87 ASP A O 1
ATOM 725 N N . LEU A 1 88 ? 24.193 1.046 15.698 1.00 43.84 88 LEU A N 1
ATOM 726 C CA . LEU A 1 88 ? 22.979 0.935 16.541 1.00 43.84 88 LEU A CA 1
ATOM 727 C C . LEU A 1 88 ? 22.632 -0.547 16.808 1.00 43.84 88 LEU A C 1
ATOM 729 O O . LEU A 1 88 ? 21.775 -1.117 16.154 1.00 43.84 88 LEU A O 1
ATOM 733 N N . ILE A 1 89 ? 23.273 -1.164 17.807 1.00 46.50 89 ILE A N 1
ATOM 734 C CA . ILE A 1 89 ? 22.771 -2.389 18.462 1.00 46.50 89 ILE A CA 1
ATOM 735 C C . ILE A 1 89 ? 22.644 -2.076 19.953 1.00 46.50 89 ILE A C 1
ATOM 737 O O . ILE A 1 89 ? 23.505 -2.404 20.769 1.00 46.50 89 ILE A O 1
ATOM 741 N N . GLN A 1 90 ? 21.592 -1.333 20.300 1.00 43.56 90 GLN A N 1
ATOM 742 C CA . GLN A 1 90 ? 21.194 -1.153 21.703 1.00 43.56 90 GLN A CA 1
ATOM 743 C C . GLN A 1 90 ? 19.710 -0.792 21.915 1.00 43.56 90 GLN A C 1
ATOM 745 O O . GLN A 1 90 ? 19.273 -0.699 23.061 1.00 43.56 90 GLN A O 1
ATOM 750 N N . ASN A 1 91 ? 18.912 -0.624 20.850 1.00 57.19 91 ASN A N 1
ATOM 751 C CA . ASN A 1 91 ? 17.588 0.008 20.940 1.00 57.19 91 ASN A CA 1
ATOM 752 C C . ASN A 1 91 ? 16.389 -0.908 20.636 1.00 57.19 91 ASN A C 1
ATOM 754 O O . ASN A 1 91 ? 15.244 -0.470 20.773 1.00 57.19 91 ASN A O 1
ATOM 758 N N . TYR A 1 92 ? 16.624 -2.174 20.297 1.00 57.34 92 TYR A N 1
ATOM 759 C CA . TYR A 1 92 ? 15.581 -3.142 19.946 1.00 57.34 92 TYR A CA 1
ATOM 760 C C . TYR A 1 92 ? 14.482 -3.263 21.020 1.00 57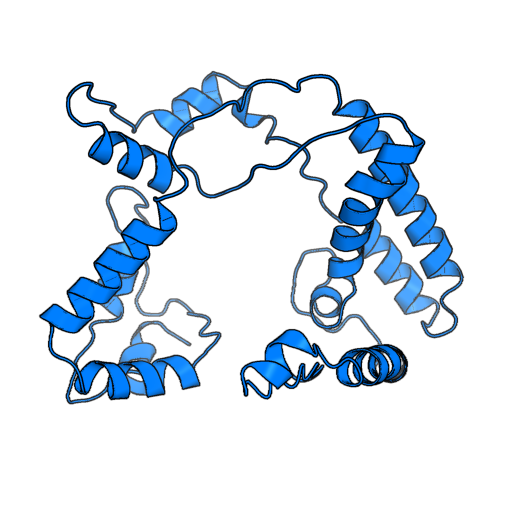.34 92 TYR A C 1
ATOM 762 O O . TYR A 1 92 ? 13.301 -3.045 20.750 1.00 57.34 92 TYR A O 1
ATOM 770 N N . ASN A 1 93 ? 14.872 -3.470 22.284 1.00 61.28 93 ASN A N 1
ATOM 771 C CA . ASN A 1 93 ? 13.921 -3.629 23.393 1.00 61.28 93 ASN A CA 1
ATOM 772 C C . ASN A 1 93 ? 13.086 -2.365 23.665 1.00 61.28 93 ASN A C 1
ATOM 774 O O . ASN A 1 93 ? 11.926 -2.463 24.060 1.00 61.28 93 ASN A O 1
ATOM 778 N N . GLN A 1 94 ? 13.652 -1.173 23.446 1.00 64.75 94 GLN A N 1
ATOM 779 C CA . GLN A 1 94 ? 12.915 0.085 23.617 1.00 64.75 94 GLN A CA 1
ATOM 780 C C . GLN A 1 94 ? 11.901 0.294 22.488 1.00 64.75 94 GLN A C 1
ATOM 782 O O . GLN A 1 94 ? 10.797 0.774 22.741 1.00 64.75 94 GLN A O 1
ATOM 787 N N . THR A 1 95 ? 12.258 -0.099 21.264 1.00 65.81 95 THR A N 1
ATOM 788 C CA . THR A 1 95 ? 11.375 -0.043 20.092 1.00 65.81 95 THR A CA 1
ATOM 789 C C . THR A 1 95 ? 10.216 -1.022 20.234 1.00 65.81 95 THR A C 1
ATOM 791 O O . THR A 1 95 ? 9.069 -0.631 20.042 1.00 65.81 95 THR A O 1
ATOM 794 N N . LEU A 1 96 ? 10.479 -2.256 20.677 1.00 72.69 96 LEU A N 1
ATOM 795 C CA . LEU A 1 96 ? 9.430 -3.232 20.982 1.00 72.69 96 LEU A CA 1
ATOM 796 C C . LEU A 1 96 ? 8.447 -2.722 22.036 1.00 72.69 96 LEU A C 1
ATOM 798 O O . LEU A 1 96 ? 7.235 -2.853 21.869 1.00 72.69 96 LEU A O 1
ATOM 802 N N . GLN A 1 97 ? 8.962 -2.110 23.106 1.00 76.81 97 GLN A N 1
ATOM 803 C CA . GLN A 1 97 ? 8.119 -1.549 24.156 1.00 76.81 97 GLN A CA 1
ATOM 804 C C . GLN A 1 97 ? 7.267 -0.384 23.632 1.00 76.81 97 GLN A C 1
ATOM 806 O O . GLN A 1 97 ? 6.094 -0.270 23.980 1.00 76.81 97 GLN A O 1
ATOM 811 N N . LEU A 1 98 ? 7.832 0.458 22.763 1.00 76.75 98 LEU A N 1
ATOM 812 C CA . LEU A 1 98 ? 7.103 1.548 22.124 1.00 76.75 98 LEU A CA 1
ATOM 813 C C . LEU A 1 98 ? 5.997 1.036 21.193 1.00 76.75 98 LEU A C 1
ATOM 815 O O . LEU A 1 98 ? 4.881 1.539 21.266 1.00 76.75 98 LEU A O 1
ATOM 819 N N . ILE A 1 99 ? 6.283 0.023 20.370 1.00 81.06 99 ILE A N 1
ATOM 820 C CA . ILE A 1 99 ? 5.283 -0.614 19.505 1.00 81.06 99 ILE A CA 1
ATOM 821 C C . ILE A 1 99 ? 4.153 -1.212 20.346 1.00 81.06 99 ILE A C 1
ATOM 823 O O . ILE A 1 99 ? 2.988 -1.025 20.013 1.00 81.06 99 ILE A O 1
ATOM 827 N N . GLY A 1 100 ? 4.480 -1.896 21.448 1.00 83.62 100 GLY A N 1
ATOM 828 C CA . GLY A 1 100 ? 3.478 -2.432 22.372 1.00 83.62 100 GLY A CA 1
ATOM 829 C C . GLY A 1 100 ? 2.554 -1.345 22.924 1.00 83.62 100 GLY A C 1
ATOM 830 O O . GLY A 1 100 ? 1.339 -1.489 22.864 1.00 83.62 100 GLY A O 1
ATOM 831 N N . ASN A 1 101 ? 3.121 -0.225 23.380 1.00 85.12 101 ASN A N 1
ATOM 832 C CA . ASN A 1 101 ? 2.335 0.899 23.894 1.00 85.12 101 ASN A CA 1
ATOM 833 C C . ASN A 1 101 ? 1.443 1.532 22.811 1.00 85.12 101 ASN A C 1
ATOM 835 O O . ASN A 1 101 ? 0.316 1.915 23.101 1.00 85.12 101 ASN A O 1
ATOM 839 N N . LEU A 1 102 ? 1.938 1.647 21.574 1.00 86.00 102 LEU A N 1
ATOM 840 C CA . LEU A 1 102 ? 1.174 2.215 20.459 1.00 86.00 102 LEU A CA 1
ATOM 841 C C . LEU A 1 102 ? 0.035 1.302 20.006 1.00 86.00 102 LEU A C 1
ATOM 843 O O . LEU A 1 102 ? -1.042 1.805 19.704 1.00 86.00 102 LEU A O 1
ATOM 847 N N . LEU A 1 103 ? 0.249 -0.016 19.991 1.00 86.62 103 LEU A N 1
ATOM 848 C CA . LEU A 1 103 ? -0.819 -0.977 19.713 1.00 86.62 103 LEU A CA 1
ATOM 849 C C . LEU A 1 103 ? -1.906 -0.936 20.786 1.00 86.62 103 LEU A C 1
ATOM 851 O O . LEU A 1 103 ? -3.081 -0.944 20.442 1.00 86.62 103 LEU A O 1
ATOM 855 N N . GLU A 1 104 ? -1.536 -0.806 22.061 1.00 89.31 104 GLU A N 1
ATOM 856 C CA . GLU A 1 104 ? -2.530 -0.671 23.129 1.00 89.31 104 GLU A CA 1
ATOM 857 C C . GLU A 1 104 ? -3.357 0.610 22.970 1.00 89.31 104 GLU A C 1
ATOM 859 O O . GLU A 1 104 ? -4.584 0.567 22.993 1.00 89.31 104 GLU A O 1
ATOM 864 N N . SER A 1 105 ? -2.707 1.745 22.689 1.00 89.88 105 SER A N 1
ATOM 865 C CA . SER A 1 105 ? -3.425 2.985 22.374 1.00 89.88 105 SER A CA 1
ATOM 866 C C . SER A 1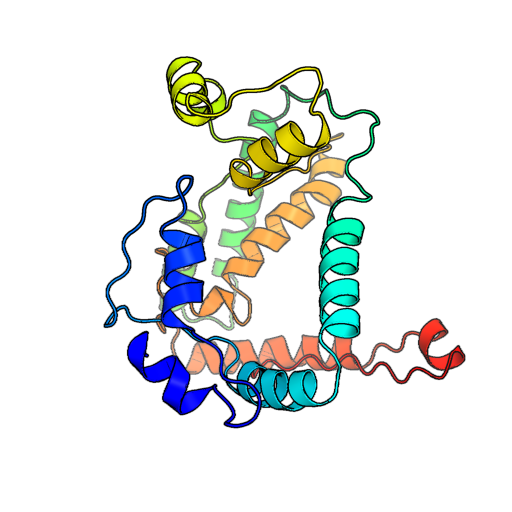 105 ? -4.305 2.854 21.126 1.00 89.88 105 SER A C 1
ATOM 868 O O . SER A 1 105 ? -5.384 3.436 21.070 1.00 89.88 105 SER A O 1
ATOM 870 N N . PHE A 1 106 ? -3.882 2.085 20.120 1.00 91.19 106 PHE A N 1
ATOM 871 C CA . PHE A 1 106 ? -4.704 1.811 18.944 1.00 91.19 106 PHE A CA 1
ATOM 872 C C . PHE A 1 106 ? -5.939 0.962 19.291 1.00 91.19 106 PHE A C 1
ATOM 874 O O . PHE A 1 106 ? -7.030 1.255 18.807 1.00 91.19 106 PHE A O 1
ATOM 881 N N . HIS A 1 107 ? -5.808 -0.030 20.177 1.00 91.12 107 HIS A N 1
ATOM 882 C CA . HIS A 1 107 ? -6.945 -0.804 20.685 1.00 91.12 107 HIS A CA 1
ATOM 883 C C . HIS A 1 107 ? -7.950 0.076 21.431 1.00 91.12 107 HIS A C 1
ATOM 885 O O . HIS A 1 107 ? -9.147 -0.018 21.165 1.00 91.12 107 HIS A O 1
ATOM 891 N N . GLU A 1 108 ? -7.476 0.976 22.296 1.00 91.88 108 GLU A N 1
ATOM 892 C CA . GLU A 1 108 ? -8.338 1.943 22.987 1.00 91.88 108 GLU A CA 1
ATOM 893 C C . GLU A 1 108 ? -9.102 2.833 21.991 1.00 91.88 108 GLU A C 1
ATOM 895 O O . GLU A 1 108 ? -10.295 3.088 22.172 1.00 91.88 108 GLU A O 1
ATOM 900 N N . LEU A 1 109 ? -8.450 3.275 20.908 1.00 91.19 109 LEU A N 1
ATOM 901 C CA . LEU A 1 109 ? -9.098 4.062 19.852 1.00 91.19 109 LEU A CA 1
ATOM 902 C C . LEU A 1 109 ? -10.162 3.260 19.093 1.00 91.19 109 LEU A C 1
ATOM 904 O O . LEU A 1 109 ? -11.230 3.801 18.806 1.00 91.19 109 LEU A O 1
ATOM 908 N N . LEU A 1 110 ? -9.903 1.983 18.793 1.00 90.31 110 LEU A N 1
ATOM 909 C CA . LEU A 1 110 ? -10.886 1.104 18.151 1.00 90.31 110 LEU A CA 1
ATOM 910 C C . LEU A 1 110 ? -12.120 0.889 19.032 1.00 90.31 110 LEU A C 1
ATOM 912 O O . LEU A 1 110 ? -13.238 0.881 18.520 1.00 90.31 110 LEU A O 1
ATOM 916 N N . GLU A 1 111 ? -11.948 0.748 20.348 1.00 89.75 111 GLU A N 1
ATOM 917 C CA . GLU A 1 111 ? -13.067 0.569 21.282 1.00 89.75 111 GLU A CA 1
ATOM 918 C C . GLU A 1 111 ? -14.026 1.770 21.285 1.00 89.75 111 GLU A C 1
ATOM 920 O O . GLU A 1 111 ? -15.240 1.579 21.387 1.00 89.75 111 GLU A O 1
ATOM 925 N N . HIS A 1 112 ? -13.500 2.984 21.094 1.00 90.81 112 HIS A N 1
ATOM 926 C CA . HIS A 1 112 ? -14.259 4.241 21.088 1.00 90.81 112 HIS A CA 1
ATOM 927 C C . HIS A 1 112 ? -14.645 4.725 19.676 1.00 90.81 112 HIS A C 1
ATOM 929 O O . HIS A 1 112 ? -15.120 5.849 19.507 1.00 90.81 112 HIS A O 1
ATOM 935 N N . ALA A 1 113 ? -14.442 3.905 18.641 1.00 90.00 113 ALA A N 1
ATOM 936 C CA . ALA A 1 113 ? -14.783 4.252 17.266 1.00 90.00 113 ALA A CA 1
ATOM 937 C C . ALA A 1 113 ? -16.297 4.118 17.012 1.00 90.00 113 ALA A C 1
ATOM 939 O O . ALA A 1 113 ? -16.768 3.115 16.475 1.00 90.00 113 ALA A O 1
ATOM 940 N N . ASP A 1 114 ? -17.065 5.158 17.350 1.00 91.06 114 ASP A N 1
ATOM 941 C CA . ASP A 1 114 ? -18.538 5.192 17.237 1.00 91.06 114 ASP A CA 1
ATOM 942 C C . ASP A 1 114 ? -19.079 4.898 15.825 1.00 91.06 114 ASP A C 1
ATOM 944 O O . ASP A 1 114 ? -20.228 4.487 15.643 1.00 91.06 114 ASP A O 1
ATOM 948 N N . TRP A 1 115 ? -18.254 5.110 14.802 1.00 90.38 115 TRP A N 1
ATOM 949 C CA . TRP A 1 115 ? -18.608 4.870 13.409 1.00 90.38 115 TRP A CA 1
ATOM 950 C C . TRP A 1 115 ? -18.511 3.395 12.995 1.00 90.38 115 TRP A C 1
ATOM 952 O O . TRP A 1 115 ? -19.157 3.018 12.015 1.00 90.38 115 TRP A O 1
ATOM 962 N N . MET A 1 116 ? -17.772 2.564 13.736 1.00 91.44 116 MET A N 1
ATOM 963 C CA . MET A 1 116 ? -17.666 1.118 13.512 1.00 91.44 116 MET A CA 1
ATOM 964 C C . MET A 1 116 ? -18.670 0.360 14.376 1.00 91.44 116 MET A C 1
ATOM 966 O O . MET A 1 116 ? -18.851 0.689 15.548 1.00 91.44 116 MET A O 1
ATOM 970 N N . ASP A 1 117 ? -19.290 -0.683 13.827 1.00 92.19 117 ASP A N 1
ATOM 971 C CA . ASP A 1 117 ? -20.086 -1.623 14.621 1.00 92.19 117 ASP A CA 1
ATOM 972 C C . ASP A 1 117 ? -19.196 -2.544 15.484 1.00 92.19 117 ASP A C 1
ATOM 974 O O . ASP A 1 117 ? -18.010 -2.739 15.201 1.00 92.19 117 ASP A O 1
ATOM 978 N N . ASP A 1 118 ? -19.765 -3.107 16.556 1.00 91.75 118 ASP A N 1
ATOM 979 C CA . ASP A 1 118 ? -19.023 -3.924 17.529 1.00 91.75 118 ASP A CA 1
ATOM 980 C C . ASP A 1 118 ? -18.371 -5.157 16.885 1.00 91.75 118 ASP A C 1
ATOM 982 O O . ASP A 1 118 ? -17.256 -5.537 17.245 1.00 91.75 118 ASP A O 1
ATOM 986 N N . ALA A 1 119 ? -19.038 -5.766 15.898 1.00 91.50 119 ALA A N 1
ATOM 987 C CA . ALA A 1 119 ? -18.513 -6.928 15.187 1.00 91.50 119 ALA A CA 1
ATOM 988 C C . ALA A 1 119 ? -17.244 -6.569 14.399 1.00 91.50 119 ALA A C 1
ATOM 990 O O . ALA A 1 119 ? -16.242 -7.279 14.477 1.00 91.50 119 ALA A O 1
ATOM 991 N N . THR A 1 120 ? -17.251 -5.435 13.699 1.00 92.69 120 THR A N 1
ATOM 992 C CA . THR A 1 120 ? -16.107 -4.960 12.918 1.00 92.69 120 THR A CA 1
ATOM 993 C C . THR A 1 120 ? -14.969 -4.503 13.830 1.00 92.69 120 THR A C 1
ATOM 995 O O . THR A 1 120 ? -13.807 -4.740 13.503 1.00 92.69 120 THR A O 1
ATOM 998 N N . ARG A 1 121 ? -15.261 -3.922 15.007 1.00 92.69 121 ARG A N 1
ATOM 999 C CA . ARG A 1 121 ? -14.230 -3.570 16.007 1.00 92.69 121 ARG A CA 1
ATOM 1000 C C . ARG A 1 121 ? -13.460 -4.797 16.496 1.00 92.69 121 ARG A C 1
ATOM 1002 O O . ARG A 1 121 ? -12.239 -4.731 16.614 1.00 92.69 121 ARG A O 1
ATOM 1009 N N . ILE A 1 122 ? -14.146 -5.918 16.734 1.00 91.19 122 ILE A N 1
ATOM 1010 C CA . ILE A 1 122 ? -13.506 -7.176 17.156 1.00 91.19 122 ILE A CA 1
ATOM 1011 C C . ILE A 1 122 ? -12.527 -7.662 16.082 1.00 91.19 122 ILE A C 1
ATOM 1013 O O . ILE A 1 122 ? -11.365 -7.926 16.383 1.00 91.19 122 ILE A O 1
ATOM 1017 N N . VAL A 1 123 ? -12.962 -7.717 14.820 1.00 92.00 123 VAL A N 1
ATOM 1018 C CA . VAL A 1 123 ? -12.107 -8.188 13.716 1.00 92.00 123 VAL A CA 1
ATOM 1019 C C . VAL A 1 123 ? -10.972 -7.199 13.419 1.00 92.00 123 VAL A C 1
ATOM 1021 O O . VAL A 1 123 ? -9.858 -7.611 13.099 1.00 92.00 123 VAL A O 1
ATOM 1024 N N . ALA A 1 124 ? -11.204 -5.893 13.581 1.00 91.94 124 ALA A N 1
ATOM 1025 C CA . ALA A 1 124 ? -10.162 -4.876 13.449 1.00 91.94 124 ALA A CA 1
ATOM 1026 C C . ALA A 1 124 ? -9.084 -5.009 14.534 1.00 91.94 124 ALA A C 1
ATOM 1028 O O . ALA A 1 124 ? -7.900 -4.852 14.234 1.00 91.94 124 ALA A O 1
ATOM 1029 N N . ARG A 1 125 ? -9.477 -5.355 15.766 1.00 92.19 125 ARG A N 1
ATOM 1030 C CA . ARG A 1 125 ? -8.542 -5.666 16.853 1.00 92.19 125 ARG A CA 1
ATOM 1031 C C . ARG A 1 125 ? -7.721 -6.911 16.537 1.00 92.19 125 ARG A C 1
ATOM 1033 O O . ARG A 1 125 ? -6.500 -6.853 16.612 1.00 92.19 125 ARG A O 1
ATOM 1040 N N . GLU A 1 126 ? -8.365 -7.990 16.084 1.00 92.00 126 GLU A N 1
ATOM 1041 C CA . GLU A 1 126 ? -7.642 -9.189 15.641 1.00 92.00 126 GLU A CA 1
ATOM 1042 C C . GLU A 1 126 ? -6.627 -8.861 14.542 1.00 92.00 126 GLU A C 1
ATOM 1044 O O . GLU A 1 126 ? -5.495 -9.330 14.581 1.00 92.00 126 GLU A O 1
ATOM 1049 N N . LYS A 1 127 ? -6.998 -8.026 13.567 1.00 92.31 127 LYS A N 1
ATOM 1050 C CA . LYS A 1 127 ? -6.065 -7.592 12.527 1.00 92.31 127 LYS A CA 1
ATOM 1051 C C . LYS A 1 127 ? -4.876 -6.821 13.103 1.00 92.31 127 LYS A C 1
ATOM 1053 O O . LYS A 1 127 ? -3.749 -7.088 12.696 1.00 92.31 127 LYS A O 1
ATOM 1058 N N . ALA A 1 128 ? -5.112 -5.894 14.032 1.00 90.19 128 ALA A N 1
ATOM 1059 C CA . ALA A 1 128 ? -4.054 -5.110 14.669 1.00 90.19 128 ALA A CA 1
ATOM 1060 C C . ALA A 1 128 ? -3.061 -5.998 15.441 1.00 90.19 128 ALA A C 1
ATOM 1062 O O . ALA A 1 128 ? -1.850 -5.800 15.333 1.00 90.19 128 ALA A O 1
ATOM 1063 N N . ASP A 1 129 ? -3.562 -7.019 16.141 1.00 88.06 129 ASP A N 1
ATOM 1064 C CA . ASP A 1 129 ? -2.745 -7.994 16.876 1.00 88.06 129 ASP A CA 1
ATOM 1065 C C . ASP A 1 129 ? -1.845 -8.837 15.954 1.00 88.06 129 ASP A C 1
ATOM 1067 O O . ASP A 1 129 ? -0.740 -9.225 16.341 1.00 88.06 129 ASP A O 1
ATOM 1071 N N . PHE A 1 130 ? -2.296 -9.099 14.724 1.00 87.31 130 PHE A N 1
ATOM 1072 C CA . PHE A 1 130 ? -1.576 -9.894 13.724 1.00 87.31 130 PHE A CA 1
ATOM 1073 C C . PHE A 1 130 ? -0.578 -9.087 12.878 1.00 87.31 130 PHE A C 1
ATOM 1075 O O . PHE A 1 130 ? 0.145 -9.676 12.070 1.00 87.31 130 PHE A O 1
ATOM 1082 N N . ILE A 1 131 ? -0.475 -7.764 13.069 1.00 82.06 131 ILE A N 1
ATOM 1083 C CA . ILE A 1 131 ? 0.530 -6.941 12.381 1.00 82.06 131 ILE A CA 1
ATOM 1084 C C . ILE A 1 131 ? 1.931 -7.445 12.751 1.00 82.06 131 ILE A C 1
ATOM 1086 O O . ILE A 1 131 ? 2.401 -7.306 13.886 1.00 82.06 131 ILE A O 1
ATOM 1090 N N . GLN A 1 132 ? 2.619 -8.024 11.765 1.00 73.62 132 GLN A N 1
ATOM 1091 C CA . GLN A 1 132 ? 3.979 -8.521 11.938 1.00 73.62 132 GLN A CA 1
ATOM 1092 C C . GLN A 1 132 ? 4.955 -7.359 12.126 1.00 73.62 132 GLN A C 1
ATOM 1094 O O . GLN A 1 132 ? 5.067 -6.462 11.292 1.00 73.62 132 GLN A O 1
ATOM 1099 N N . LYS A 1 133 ? 5.704 -7.400 13.228 1.00 69.94 133 LYS A N 1
ATOM 1100 C CA . LYS A 1 133 ? 6.672 -6.367 13.607 1.00 69.94 133 LYS A CA 1
ATOM 1101 C C . LYS A 1 133 ? 8.047 -6.775 13.098 1.00 69.94 133 LYS A C 1
ATOM 1103 O O . LYS A 1 133 ? 8.709 -7.601 13.720 1.00 69.94 133 LYS A O 1
ATOM 1108 N N . LYS A 1 134 ? 8.485 -6.198 11.982 1.00 61.81 134 LYS A N 1
ATOM 1109 C CA . LYS A 1 134 ? 9.873 -6.321 11.520 1.00 61.81 134 LYS A CA 1
ATOM 1110 C C . LYS A 1 134 ? 10.649 -5.099 12.002 1.00 61.81 134 LYS A C 1
ATOM 1112 O O . LYS A 1 134 ? 10.339 -3.981 11.609 1.00 61.81 134 LYS A O 1
ATOM 1117 N N . ILE A 1 135 ? 11.600 -5.305 12.912 1.00 58.81 135 ILE A N 1
ATOM 1118 C CA . ILE A 1 135 ? 12.397 -4.234 13.525 1.00 58.81 135 ILE A CA 1
ATOM 1119 C C . ILE A 1 135 ? 13.857 -4.485 13.179 1.00 58.81 135 ILE A C 1
ATOM 1121 O O . ILE A 1 135 ? 14.350 -5.576 13.434 1.00 58.81 135 ILE A O 1
ATOM 1125 N N . GLU A 1 136 ? 14.541 -3.461 12.668 1.00 56.25 136 GLU A N 1
ATOM 1126 C CA . GLU A 1 136 ? 15.960 -3.512 12.290 1.00 56.25 136 GLU A CA 1
ATOM 1127 C C . GLU A 1 136 ? 16.258 -4.541 11.186 1.00 56.25 136 GLU A C 1
ATOM 1129 O O . GLU A 1 136 ? 16.224 -4.184 10.010 1.00 56.25 136 GLU A O 1
ATOM 1134 N N . TYR A 1 137 ? 16.557 -5.787 11.546 1.00 52.50 137 TYR A N 1
ATOM 1135 C CA . TYR A 1 137 ? 16.983 -6.855 10.644 1.00 52.50 137 TYR A CA 1
ATOM 1136 C C . TYR A 1 137 ? 16.338 -8.197 11.032 1.00 52.50 137 TYR A C 1
ATOM 1138 O O . TYR A 1 137 ? 15.907 -8.373 12.168 1.00 52.50 137 TYR A O 1
ATOM 1146 N N . GLN A 1 138 ? 16.244 -9.146 10.092 1.00 53.34 138 GLN A N 1
ATOM 1147 C CA . GLN A 1 138 ? 15.776 -10.506 10.403 1.00 53.34 138 GLN A CA 1
ATOM 1148 C C . GLN A 1 138 ? 16.811 -11.223 11.278 1.00 53.34 138 GLN A C 1
ATOM 1150 O O . GLN A 1 138 ? 17.998 -11.143 10.980 1.00 53.34 138 GLN A O 1
ATOM 1155 N N . ASP A 1 139 ? 16.387 -11.937 12.325 1.00 53.88 139 ASP A N 1
ATOM 1156 C CA . ASP A 1 139 ? 17.310 -12.661 13.220 1.00 53.88 139 ASP A CA 1
ATOM 1157 C C . ASP A 1 139 ? 18.234 -13.622 12.446 1.00 53.88 139 ASP A C 1
ATOM 1159 O O . ASP A 1 139 ? 19.400 -13.794 12.798 1.00 53.88 139 ASP A O 1
ATOM 1163 N N . ASP A 1 140 ? 17.740 -14.134 11.319 1.00 49.69 140 ASP A N 1
ATOM 1164 C CA . ASP A 1 140 ? 18.439 -14.991 10.363 1.00 49.69 140 ASP A CA 1
ATOM 1165 C C . ASP A 1 140 ? 19.753 -14.390 9.821 1.00 49.69 140 ASP A C 1
ATOM 1167 O O . ASP A 1 140 ? 20.666 -15.134 9.479 1.00 49.69 140 ASP A O 1
ATOM 1171 N N . ILE A 1 141 ? 19.910 -13.056 9.770 1.00 47.53 141 ILE A N 1
ATOM 1172 C CA . ILE A 1 141 ? 21.175 -12.438 9.319 1.00 47.53 141 ILE A CA 1
ATOM 1173 C C . ILE A 1 141 ? 22.274 -12.433 10.393 1.00 47.53 141 ILE A C 1
ATOM 1175 O O . ILE A 1 141 ? 23.411 -12.065 10.096 1.00 47.53 141 ILE A O 1
ATOM 1179 N N . MET A 1 142 ? 21.932 -12.777 11.639 1.00 50.50 142 MET A N 1
ATOM 1180 C CA . MET A 1 142 ? 22.883 -12.940 12.745 1.00 50.50 142 MET A CA 1
ATOM 1181 C C . MET A 1 142 ? 23.347 -14.391 12.905 1.00 50.50 142 MET A C 1
ATOM 1183 O O . MET A 1 142 ? 24.248 -14.652 13.703 1.00 50.50 142 MET A O 1
ATOM 1187 N N . ASP A 1 143 ? 22.745 -15.319 12.161 1.00 56.50 143 ASP A N 1
ATOM 1188 C CA . ASP A 1 143 ? 23.179 -16.705 12.075 1.00 56.50 143 ASP A CA 1
ATOM 1189 C C . ASP A 1 143 ? 24.203 -16.847 10.941 1.00 56.50 143 ASP A C 1
ATOM 1191 O O . ASP A 1 143 ? 23.885 -16.692 9.759 1.00 56.50 143 ASP A O 1
ATOM 1195 N N . ASP A 1 144 ? 25.453 -17.135 11.306 1.00 55.00 144 ASP A N 1
ATOM 1196 C CA . ASP A 1 144 ? 26.543 -17.313 10.347 1.00 55.00 144 ASP A CA 1
ATOM 1197 C C . ASP A 1 144 ? 26.255 -18.452 9.347 1.00 55.00 144 ASP A C 1
ATOM 1199 O O . ASP A 1 144 ? 26.744 -18.402 8.220 1.00 55.00 144 ASP A O 1
ATOM 1203 N N . GLU A 1 145 ? 25.479 -19.478 9.710 1.00 63.59 145 GLU A N 1
ATOM 1204 C CA . GLU A 1 145 ? 25.128 -20.590 8.818 1.00 63.59 145 GLU A CA 1
ATOM 1205 C C . GLU A 1 145 ? 24.159 -20.126 7.722 1.00 63.59 145 GLU A C 1
ATOM 1207 O O . GLU A 1 145 ? 24.440 -20.308 6.534 1.00 63.59 145 GLU A O 1
ATOM 1212 N N . ILE A 1 146 ? 23.096 -19.414 8.107 1.00 56.31 146 ILE A N 1
ATOM 1213 C CA . ILE A 1 146 ? 22.101 -18.856 7.179 1.00 56.31 146 ILE A CA 1
ATOM 1214 C C . ILE A 1 146 ? 22.731 -17.770 6.296 1.00 56.31 146 ILE A C 1
ATOM 1216 O O . ILE A 1 146 ? 22.511 -17.730 5.084 1.00 56.31 146 ILE A O 1
ATOM 1220 N N . LEU A 1 147 ? 23.577 -16.911 6.872 1.00 50.06 147 LEU A N 1
ATOM 1221 C CA . LEU A 1 147 ? 24.272 -15.859 6.134 1.00 50.06 147 LEU A CA 1
ATOM 1222 C C . LEU A 1 147 ? 25.226 -16.441 5.076 1.00 50.06 147 LEU A C 1
ATOM 1224 O O . LEU A 1 147 ? 25.292 -15.943 3.948 1.00 50.06 147 LEU A O 1
ATOM 1228 N N . ASN A 1 148 ? 25.950 -17.511 5.422 1.00 60.03 148 ASN A N 1
ATOM 1229 C CA . ASN A 1 148 ? 26.840 -18.203 4.493 1.00 60.03 148 ASN A CA 1
ATOM 1230 C C . ASN A 1 148 ? 26.073 -18.947 3.392 1.00 60.03 148 ASN A C 1
ATOM 1232 O O . ASN A 1 148 ? 26.569 -18.995 2.268 1.00 60.03 148 ASN A O 1
ATOM 1236 N N . GLU A 1 149 ? 24.880 -19.476 3.675 1.00 62.38 149 GLU A N 1
ATOM 1237 C CA . GLU A 1 149 ? 23.990 -20.081 2.676 1.00 62.38 149 GLU A CA 1
ATOM 1238 C C . GLU A 1 149 ? 23.452 -19.027 1.689 1.00 62.38 149 GLU A C 1
ATOM 1240 O O . GLU A 1 149 ? 23.593 -19.185 0.474 1.00 62.38 149 GLU A O 1
ATOM 1245 N N . ILE A 1 150 ? 22.941 -17.894 2.191 1.00 54.19 150 ILE A N 1
ATOM 1246 C CA . ILE A 1 150 ? 22.423 -16.779 1.373 1.00 54.19 150 ILE A CA 1
ATOM 1247 C C . ILE A 1 150 ? 23.500 -16.226 0.427 1.00 54.19 150 ILE A C 1
ATOM 1249 O O . ILE A 1 150 ? 23.220 -15.892 -0.729 1.00 54.19 150 ILE A O 1
ATOM 1253 N N . TYR A 1 151 ? 24.748 -16.131 0.895 1.00 53.75 151 TYR A N 1
ATOM 1254 C CA . TYR A 1 151 ? 25.856 -15.564 0.121 1.00 53.75 151 TYR A CA 1
ATOM 1255 C C . TYR A 1 151 ? 26.754 -16.594 -0.569 1.00 53.75 151 TYR A C 1
ATOM 1257 O O . TYR A 1 151 ? 27.708 -16.194 -1.243 1.00 53.75 151 TYR A O 1
ATOM 1265 N N . GLN A 1 152 ? 26.448 -17.893 -0.482 1.00 63.44 152 GLN A N 1
ATOM 1266 C CA . GLN A 1 152 ? 27.293 -18.972 -1.008 1.00 63.44 152 GLN A CA 1
ATOM 1267 C C . GLN A 1 152 ? 27.634 -18.796 -2.499 1.00 63.44 152 GLN A C 1
ATOM 1269 O O . GLN A 1 152 ? 28.736 -19.126 -2.941 1.00 63.44 152 GLN A O 1
ATOM 1274 N N . ASN A 1 153 ? 26.704 -18.221 -3.267 1.00 58.00 153 ASN A N 1
ATOM 1275 C CA . ASN A 1 153 ? 26.830 -18.024 -4.712 1.00 58.00 153 ASN A CA 1
ATOM 1276 C C . ASN A 1 153 ? 27.371 -16.634 -5.111 1.00 58.00 153 ASN A C 1
ATOM 1278 O O . ASN A 1 153 ? 27.507 -16.341 -6.303 1.00 58.00 153 ASN A O 1
ATOM 1282 N N . ILE A 1 154 ? 27.718 -15.765 -4.152 1.00 57.41 154 ILE A N 1
ATOM 1283 C CA . ILE A 1 154 ? 28.280 -14.437 -4.437 1.00 57.41 154 ILE A CA 1
ATOM 1284 C C . ILE A 1 154 ? 29.808 -14.492 -4.423 1.00 57.41 154 ILE A C 1
ATOM 1286 O O . ILE A 1 154 ? 30.461 -14.409 -3.387 1.00 57.41 154 ILE A O 1
ATOM 1290 N N . THR A 1 155 ? 30.414 -14.536 -5.609 1.00 62.72 155 THR A N 1
ATOM 1291 C CA . THR A 1 155 ? 31.867 -14.358 -5.752 1.00 62.72 155 THR A CA 1
ATOM 1292 C C . THR A 1 155 ? 32.223 -12.888 -5.996 1.00 62.72 155 THR A C 1
ATOM 1294 O O . THR A 1 155 ? 31.898 -12.328 -7.054 1.00 62.72 155 THR A O 1
ATOM 1297 N N . ILE A 1 156 ? 32.927 -12.284 -5.033 1.00 66.19 156 ILE A N 1
ATOM 1298 C CA . ILE A 1 156 ? 33.463 -10.914 -5.087 1.00 66.19 156 ILE A CA 1
ATOM 1299 C C . ILE A 1 156 ? 34.881 -10.941 -5.672 1.00 66.19 156 ILE A C 1
ATOM 1301 O O . ILE A 1 156 ? 35.730 -11.703 -5.215 1.00 66.19 156 ILE A O 1
ATOM 1305 N N . ASN A 1 157 ? 35.160 -10.090 -6.662 1.00 70.31 157 ASN A N 1
ATOM 1306 C CA . ASN A 1 157 ? 36.495 -9.934 -7.249 1.00 70.31 157 ASN A CA 1
ATOM 1307 C C . ASN A 1 157 ? 37.009 -8.497 -7.056 1.00 70.31 157 ASN A C 1
ATOM 1309 O O . ASN A 1 157 ? 36.330 -7.542 -7.429 1.00 70.31 157 ASN A O 1
ATOM 1313 N N . ALA A 1 158 ? 38.205 -8.336 -6.481 1.00 66.56 158 ALA A N 1
ATOM 1314 C CA . ALA A 1 158 ? 38.788 -7.037 -6.128 1.00 66.56 158 ALA A CA 1
ATOM 1315 C C . ALA A 1 158 ? 38.873 -6.040 -7.302 1.00 66.56 158 ALA A C 1
ATOM 1317 O O . ALA A 1 158 ? 38.747 -4.836 -7.084 1.00 66.56 158 ALA A O 1
ATOM 1318 N N . ASP A 1 159 ? 38.995 -6.531 -8.536 1.00 67.81 159 ASP A N 1
ATOM 1319 C CA . ASP A 1 159 ? 39.179 -5.699 -9.729 1.00 67.81 159 ASP A CA 1
ATOM 1320 C C . ASP A 1 159 ? 37.854 -5.270 -10.383 1.00 67.81 159 ASP A C 1
ATOM 1322 O O . ASP A 1 159 ? 37.836 -4.453 -11.305 1.00 67.81 159 ASP A O 1
ATOM 1326 N N . THR A 1 160 ? 36.715 -5.794 -9.915 1.00 64.50 160 THR A N 1
ATOM 1327 C CA . THR A 1 160 ? 35.405 -5.578 -10.546 1.00 64.50 160 THR A CA 1
ATOM 1328 C C . THR A 1 160 ? 34.383 -4.988 -9.582 1.00 64.50 160 THR A C 1
ATOM 1330 O O . THR A 1 160 ? 33.309 -5.553 -9.377 1.00 64.50 160 THR A O 1
ATOM 1333 N N . TYR A 1 161 ? 34.694 -3.820 -9.013 1.00 52.16 161 TYR A N 1
ATOM 1334 C CA . TYR A 1 161 ? 33.824 -3.100 -8.071 1.00 52.16 161 TYR A CA 1
ATOM 1335 C C . TYR A 1 161 ? 32.364 -3.003 -8.551 1.00 52.16 161 TYR A C 1
ATOM 1337 O O . TYR A 1 161 ? 31.453 -3.419 -7.841 1.00 52.16 161 TYR A O 1
ATOM 1345 N N . LEU A 1 162 ? 32.133 -2.545 -9.787 1.00 47.19 162 LEU A N 1
ATOM 1346 C CA . LEU A 1 162 ? 30.779 -2.401 -10.333 1.00 47.19 162 LEU A CA 1
ATOM 1347 C C . LEU A 1 162 ? 30.060 -3.752 -10.501 1.00 47.19 162 LEU A C 1
ATOM 1349 O O . LEU A 1 162 ? 28.868 -3.846 -10.226 1.00 47.19 162 LEU A O 1
ATOM 1353 N N . ALA A 1 163 ? 30.774 -4.805 -10.906 1.00 57.00 163 ALA A N 1
ATOM 1354 C CA . ALA A 1 163 ? 30.188 -6.138 -11.045 1.00 57.00 163 ALA A CA 1
ATOM 1355 C C . ALA A 1 163 ? 29.843 -6.749 -9.679 1.00 57.00 163 ALA A C 1
ATOM 1357 O O . ALA A 1 163 ? 28.802 -7.382 -9.541 1.00 57.00 163 ALA A O 1
ATOM 1358 N N . ASN A 1 164 ? 30.669 -6.511 -8.657 1.00 57.69 164 ASN A N 1
ATOM 1359 C CA . ASN A 1 164 ? 30.380 -6.941 -7.289 1.00 57.69 164 ASN A CA 1
ATOM 1360 C C . ASN A 1 164 ? 29.151 -6.218 -6.735 1.00 57.69 164 ASN A C 1
ATOM 1362 O O . ASN A 1 164 ? 28.290 -6.850 -6.139 1.00 57.69 164 ASN A O 1
ATOM 1366 N N . VAL A 1 165 ? 29.035 -4.910 -6.982 1.00 54.78 165 VAL A N 1
ATOM 1367 C CA . VAL A 1 165 ? 27.866 -4.114 -6.582 1.00 54.78 165 VAL A CA 1
ATOM 1368 C C . VAL A 1 165 ? 26.592 -4.632 -7.255 1.00 54.78 165 VAL A C 1
ATOM 1370 O O . VAL A 1 165 ? 25.569 -4.761 -6.591 1.00 54.78 165 VAL A O 1
ATOM 1373 N N . LEU A 1 166 ? 26.637 -4.982 -8.545 1.00 52.19 166 LEU A N 1
ATOM 1374 C CA . LEU A 1 166 ? 25.480 -5.552 -9.246 1.00 52.19 166 LEU A CA 1
ATOM 1375 C C . LEU A 1 166 ? 25.078 -6.930 -8.698 1.00 52.19 166 LEU A C 1
ATOM 1377 O O . LEU A 1 166 ? 23.886 -7.165 -8.534 1.00 52.19 166 LEU A O 1
ATOM 1381 N N . LYS A 1 167 ? 26.051 -7.787 -8.360 1.00 59.94 167 LYS A N 1
ATOM 1382 C CA . LYS A 1 167 ? 25.813 -9.108 -7.748 1.00 59.94 167 LYS A CA 1
ATOM 1383 C C . LYS A 1 167 ? 25.250 -9.023 -6.331 1.00 59.94 167 LYS A C 1
ATOM 1385 O O . LYS A 1 167 ? 24.429 -9.840 -5.955 1.00 59.94 167 LYS A O 1
ATOM 1390 N N . VAL A 1 168 ? 25.695 -8.051 -5.539 1.00 54.22 168 VAL A N 1
ATOM 1391 C CA . VAL A 1 168 ? 25.210 -7.860 -4.164 1.00 54.22 168 VAL A CA 1
ATOM 1392 C C . VAL A 1 168 ? 23.811 -7.237 -4.166 1.00 54.22 168 VAL A C 1
ATOM 1394 O O . VAL A 1 168 ? 22.952 -7.654 -3.401 1.00 54.22 168 VAL A O 1
ATOM 1397 N N . ILE A 1 169 ? 23.533 -6.284 -5.063 1.00 47.53 169 ILE A N 1
ATOM 1398 C CA . ILE A 1 169 ? 22.215 -5.632 -5.148 1.00 47.53 169 ILE A CA 1
ATOM 1399 C C . ILE A 1 169 ? 21.137 -6.560 -5.729 1.00 47.53 169 ILE A C 1
ATOM 1401 O O . ILE A 1 169 ? 19.982 -6.438 -5.335 1.00 47.53 169 ILE A O 1
ATOM 1405 N N . SER A 1 170 ? 21.472 -7.496 -6.626 1.00 48.44 170 SER A N 1
ATOM 1406 C CA . SER A 1 170 ? 20.512 -8.533 -7.046 1.00 48.44 170 SER A CA 1
ATOM 1407 C C . SER A 1 170 ? 20.078 -9.444 -5.895 1.00 48.44 170 SER A C 1
ATOM 1409 O O . SER A 1 170 ? 19.016 -10.048 -5.979 1.00 48.44 170 SER A O 1
ATOM 1411 N N . SER A 1 171 ? 20.881 -9.523 -4.832 1.00 46.09 171 SER A N 1
ATOM 1412 C CA . SER A 1 171 ? 20.650 -10.396 -3.678 1.00 46.09 171 SER A CA 1
ATOM 1413 C C . SER A 1 171 ? 20.052 -9.670 -2.471 1.00 46.09 171 SER A C 1
ATOM 1415 O O . SER A 1 171 ? 19.526 -10.316 -1.574 1.00 46.09 171 SER A O 1
ATOM 1417 N N . ILE A 1 172 ? 20.126 -8.336 -2.429 1.00 45.00 172 ILE A N 1
ATOM 1418 C CA . ILE A 1 172 ? 19.675 -7.522 -1.295 1.00 45.00 172 ILE A CA 1
ATOM 1419 C C . ILE A 1 172 ? 18.634 -6.524 -1.802 1.00 45.00 172 ILE A C 1
ATOM 1421 O O . ILE A 1 172 ? 18.947 -5.384 -2.150 1.00 45.00 172 ILE A O 1
ATOM 1425 N N . SER A 1 173 ? 17.373 -6.948 -1.847 1.00 34.56 173 SER A N 1
ATOM 1426 C CA . SER A 1 173 ? 16.235 -6.036 -1.954 1.00 34.56 173 SER A CA 1
ATOM 1427 C C . SER A 1 173 ? 15.403 -6.089 -0.674 1.00 34.56 173 SER A C 1
ATOM 1429 O O . SER A 1 173 ? 14.414 -6.812 -0.632 1.00 34.56 173 SER A O 1
ATOM 1431 N N . ALA A 1 174 ? 15.819 -5.347 0.356 1.00 35.22 174 ALA A N 1
ATOM 1432 C CA . ALA A 1 174 ? 14.946 -4.636 1.300 1.00 35.22 174 ALA A CA 1
ATOM 1433 C C . ALA A 1 174 ? 15.754 -3.975 2.436 1.00 35.22 174 ALA A C 1
ATOM 1435 O O . ALA A 1 174 ? 16.716 -4.543 2.942 1.00 35.22 174 ALA A O 1
ATOM 1436 N N . ASP A 1 175 ? 15.266 -2.796 2.823 1.00 36.81 175 ASP A N 1
ATOM 1437 C CA . ASP A 1 175 ? 15.328 -2.148 4.139 1.00 36.81 175 ASP A CA 1
ATOM 1438 C C . ASP A 1 175 ? 16.612 -1.493 4.669 1.00 36.81 175 ASP A C 1
ATOM 1440 O O . ASP A 1 175 ? 17.663 -2.102 4.848 1.00 36.81 175 ASP A O 1
ATOM 1444 N N . SER A 1 176 ? 16.466 -0.209 5.032 1.00 32.91 176 SER A N 1
ATOM 1445 C CA . SER A 1 176 ? 17.244 0.479 6.074 1.00 32.91 176 SER A CA 1
ATOM 1446 C C . SER A 1 176 ? 16.610 1.827 6.446 1.00 32.91 176 SER A C 1
ATOM 1448 O O . SER A 1 176 ? 16.548 2.698 5.586 1.00 32.91 176 SER A O 1
ATOM 1450 N N . PHE A 1 177 ? 16.257 2.043 7.724 1.00 33.47 177 PHE A N 1
ATOM 1451 C CA . PHE A 1 177 ? 16.279 3.355 8.411 1.00 33.47 177 PHE A CA 1
ATOM 1452 C C . PHE A 1 177 ? 16.256 3.185 9.943 1.00 33.47 177 PHE A C 1
ATOM 1454 O O . PHE A 1 177 ? 15.446 2.412 10.440 1.00 33.47 177 PHE A O 1
ATOM 1461 N N . LEU A 1 178 ? 17.078 3.944 10.698 1.00 37.06 178 LEU A N 1
ATOM 1462 C CA . LEU A 1 178 ? 16.889 4.178 12.148 1.00 37.06 178 LEU A CA 1
ATOM 1463 C C . LEU A 1 178 ? 17.710 5.354 12.725 1.00 37.06 178 LEU A C 1
ATOM 1465 O O . LEU A 1 178 ? 18.896 5.491 12.436 1.00 37.06 178 LEU A O 1
ATOM 1469 N N . PHE A 1 179 ? 17.084 6.129 13.630 1.00 39.44 179 PHE A N 1
ATOM 1470 C CA . PHE A 1 179 ? 17.709 6.893 14.729 1.00 39.44 179 PHE A CA 1
ATOM 1471 C C . PHE A 1 179 ? 16.718 7.024 15.909 1.00 39.44 179 PHE A C 1
ATOM 1473 O O . PHE A 1 179 ? 15.583 7.445 15.698 1.00 39.44 179 PHE A O 1
ATOM 1480 N N . LEU A 1 180 ? 17.144 6.746 17.153 1.00 41.75 180 LEU A N 1
ATOM 1481 C CA . LEU A 1 180 ? 16.350 6.972 18.383 1.00 41.75 180 LEU A CA 1
ATOM 1482 C C . LEU A 1 180 ? 17.080 7.873 19.398 1.00 41.75 180 LEU A C 1
ATOM 1484 O O . LEU A 1 180 ? 18.307 7.857 19.483 1.00 41.75 180 LEU A O 1
ATOM 1488 N N . ARG A 1 181 ? 16.314 8.686 20.148 1.00 48.53 181 ARG A N 1
ATOM 1489 C CA . ARG A 1 181 ? 16.744 9.654 21.186 1.00 48.53 181 ARG A CA 1
ATOM 1490 C C . ARG A 1 181 ? 15.963 9.433 22.509 1.00 48.53 181 ARG A C 1
ATOM 1492 O O . ARG A 1 181 ? 15.681 8.296 22.867 1.00 48.53 181 ARG A O 1
ATOM 1499 N N . SER A 1 182 ? 15.683 10.475 23.308 1.00 45.69 182 SER A N 1
ATOM 1500 C CA . SER A 1 182 ? 14.963 10.372 24.599 1.00 45.69 182 SER A CA 1
ATOM 1501 C C . SER A 1 182 ? 13.514 9.885 24.432 1.00 45.69 182 SER A C 1
ATOM 1503 O O . SER A 1 182 ? 12.942 10.056 23.363 1.00 45.69 182 SER A O 1
ATOM 1505 N N . ARG A 1 183 ? 12.875 9.329 25.482 1.00 53.81 183 ARG A N 1
ATOM 1506 C CA . ARG A 1 183 ? 11.517 8.737 25.381 1.00 53.81 183 ARG A CA 1
ATOM 1507 C C . ARG A 1 183 ? 10.494 9.659 24.704 1.00 53.81 183 ARG A C 1
ATOM 1509 O O . ARG A 1 183 ? 9.845 9.225 23.766 1.00 53.81 183 ARG A O 1
ATOM 1516 N N . SER A 1 184 ? 10.382 10.924 25.111 1.00 54.00 184 SER A N 1
ATOM 1517 C CA . SER A 1 184 ? 9.452 11.878 24.481 1.00 54.00 184 SER A CA 1
ATOM 1518 C C . SER A 1 184 ? 9.785 12.159 23.010 1.00 54.00 184 SER A C 1
ATOM 1520 O O . SER A 1 184 ? 8.881 12.233 22.183 1.00 54.00 184 SER A O 1
ATOM 1522 N N . LEU A 1 185 ? 11.073 12.250 22.665 1.00 50.84 185 LEU A N 1
ATOM 1523 C CA . LEU A 1 185 ? 11.522 12.384 21.277 1.00 50.84 185 LEU A CA 1
ATOM 1524 C C . LEU A 1 185 ? 11.283 11.103 20.468 1.00 50.84 185 LEU A C 1
ATOM 1526 O O . LEU A 1 185 ? 11.049 11.194 19.269 1.00 50.84 185 LEU A O 1
ATOM 1530 N N . ASN A 1 186 ? 11.295 9.929 21.103 1.00 56.25 186 ASN A N 1
ATOM 1531 C CA . ASN A 1 186 ? 10.974 8.667 20.443 1.00 56.25 186 ASN A CA 1
ATOM 1532 C C . ASN A 1 186 ? 9.490 8.594 20.099 1.00 56.25 186 ASN A C 1
ATOM 1534 O O . ASN A 1 186 ? 9.173 8.242 18.974 1.00 56.25 186 ASN A O 1
ATOM 1538 N N . TYR A 1 187 ? 8.588 8.992 21.001 1.00 55.94 187 TYR A N 1
ATOM 1539 C CA . TYR A 1 187 ? 7.154 9.039 20.691 1.00 55.94 187 TYR A CA 1
ATOM 1540 C C . TYR A 1 187 ? 6.825 10.028 19.562 1.00 55.94 187 TYR A C 1
ATOM 1542 O O . TYR A 1 187 ? 6.041 9.690 18.684 1.00 55.94 187 TYR A O 1
ATOM 1550 N N . VAL A 1 188 ? 7.448 11.215 19.546 1.00 54.31 188 VAL A N 1
ATOM 1551 C CA . VAL A 1 188 ? 7.229 12.224 18.485 1.00 54.31 188 VAL A CA 1
ATOM 1552 C C . VAL A 1 188 ? 7.922 11.850 17.169 1.00 54.31 188 VAL A C 1
ATOM 1554 O O . VAL A 1 188 ? 7.430 12.190 16.101 1.00 54.31 188 VAL A O 1
ATOM 1557 N N . GLY A 1 189 ? 9.067 11.171 17.233 1.00 61.06 189 GLY A N 1
ATOM 1558 C CA . GLY A 1 189 ? 9.805 10.707 16.061 1.00 61.06 189 GLY A CA 1
ATOM 1559 C C . GLY A 1 189 ? 9.299 9.352 15.578 1.00 61.06 189 GLY A C 1
ATOM 1560 O O . GLY A 1 189 ? 8.355 9.267 14.798 1.00 61.06 189 GLY A O 1
ATOM 1561 N N . ILE A 1 190 ? 9.937 8.278 16.050 1.00 61.94 190 ILE A N 1
ATOM 1562 C CA . ILE A 1 190 ? 9.635 6.913 15.601 1.00 61.94 190 ILE A CA 1
ATOM 1563 C C . ILE A 1 190 ? 8.208 6.477 15.955 1.00 61.94 190 ILE A C 1
ATOM 1565 O O . ILE A 1 190 ? 7.633 5.669 15.245 1.00 61.94 190 ILE A O 1
ATOM 1569 N N . GLY A 1 191 ? 7.618 6.999 17.032 1.00 60.53 191 GLY A N 1
ATOM 1570 C CA . GLY A 1 191 ? 6.287 6.601 17.473 1.00 60.53 191 GLY A CA 1
ATOM 1571 C C . GLY A 1 191 ? 5.203 7.065 16.508 1.00 60.53 191 GLY A C 1
ATOM 1572 O O . GLY A 1 191 ? 4.279 6.308 16.232 1.00 60.53 191 GLY A O 1
ATOM 1573 N N . VAL A 1 192 ? 5.365 8.257 15.924 1.00 65.25 192 VAL A N 1
ATOM 1574 C CA . VAL A 1 192 ? 4.511 8.743 14.831 1.00 65.25 192 VAL A CA 1
ATOM 1575 C C . VAL A 1 192 ? 4.663 7.859 13.599 1.00 65.25 192 VAL A C 1
ATOM 1577 O O . VAL A 1 192 ? 3.658 7.514 12.994 1.00 65.25 192 VAL A O 1
ATOM 1580 N N . VAL A 1 193 ? 5.889 7.447 13.259 1.00 66.06 193 VAL A N 1
ATOM 1581 C CA . VAL A 1 193 ? 6.138 6.541 12.125 1.00 66.06 193 VAL A CA 1
ATOM 1582 C C . VAL A 1 193 ? 5.507 5.170 12.372 1.00 66.06 193 VAL A C 1
ATOM 1584 O O . VAL A 1 193 ? 4.756 4.692 11.542 1.00 66.06 193 VAL A O 1
ATOM 1587 N N . ILE A 1 194 ? 5.721 4.557 13.538 1.00 67.94 194 ILE A N 1
ATOM 1588 C CA . ILE A 1 194 ? 5.096 3.273 13.889 1.00 67.94 194 ILE A CA 1
ATOM 1589 C C . ILE A 1 194 ? 3.569 3.389 13.844 1.00 67.94 194 ILE A C 1
ATOM 1591 O O . ILE A 1 194 ? 2.908 2.522 13.283 1.00 67.94 194 ILE A O 1
ATOM 1595 N N . GLY A 1 195 ? 3.005 4.456 14.417 1.00 71.75 195 GLY A N 1
ATOM 1596 C CA . GLY A 1 195 ? 1.569 4.716 14.354 1.00 71.75 195 GLY A CA 1
ATOM 1597 C C . GLY A 1 195 ? 1.074 4.861 12.914 1.00 71.75 195 GLY A C 1
ATOM 1598 O O . GLY A 1 195 ? 0.056 4.273 12.569 1.00 71.75 195 GLY A O 1
ATOM 1599 N N . HIS A 1 196 ? 1.824 5.572 12.071 1.00 76.81 196 HIS A N 1
ATOM 1600 C CA . HIS A 1 196 ? 1.560 5.718 10.641 1.00 76.81 196 HIS A CA 1
ATOM 1601 C C . HIS A 1 196 ? 1.527 4.359 9.925 1.00 76.81 196 HIS A C 1
ATOM 1603 O O . HIS A 1 196 ? 0.531 4.049 9.270 1.00 76.81 196 HIS A O 1
ATOM 1609 N N . GLU A 1 197 ? 2.530 3.504 10.143 1.00 78.94 197 GLU A N 1
ATOM 1610 C CA . GLU A 1 197 ? 2.570 2.156 9.559 1.00 78.94 197 GLU A CA 1
ATOM 1611 C C . GLU A 1 197 ? 1.428 1.258 10.066 1.00 78.94 197 GLU A C 1
ATOM 1613 O O . GLU A 1 197 ? 0.840 0.506 9.291 1.00 78.94 197 GLU A O 1
ATOM 1618 N N . ILE A 1 198 ? 1.049 1.355 11.348 1.00 84.31 198 ILE A N 1
ATOM 1619 C CA . ILE A 1 198 ? -0.127 0.641 11.877 1.00 84.31 198 ILE A CA 1
ATOM 1620 C C . ILE A 1 198 ? -1.397 1.133 11.175 1.00 84.31 198 ILE A C 1
ATOM 1622 O O . ILE A 1 198 ? -2.208 0.320 10.729 1.00 84.31 198 ILE A O 1
ATOM 1626 N N . THR A 1 199 ? -1.569 2.452 11.029 1.00 87.44 199 THR A N 1
ATOM 1627 C CA . THR A 1 199 ? -2.751 3.027 10.369 1.00 87.44 199 THR A CA 1
ATOM 1628 C C . THR A 1 199 ? -2.833 2.697 8.883 1.00 87.44 199 THR A C 1
ATOM 1630 O O . THR A 1 199 ? -3.944 2.583 8.375 1.00 87.44 199 THR A O 1
ATOM 1633 N N . HIS A 1 200 ? -1.710 2.438 8.204 1.00 88.94 200 HIS A N 1
ATOM 1634 C CA . HIS A 1 200 ? -1.719 1.923 6.831 1.00 88.94 200 HIS A CA 1
ATOM 1635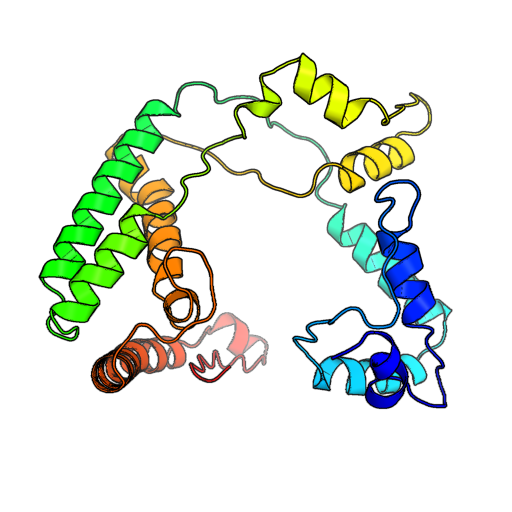 C C . HIS A 1 200 ? -2.400 0.559 6.706 1.00 88.94 200 HIS A C 1
ATOM 1637 O O . HIS A 1 200 ? -2.966 0.248 5.665 1.00 88.94 200 HIS A O 1
ATOM 1643 N N . GLY A 1 201 ? -2.456 -0.238 7.777 1.00 88.50 201 GLY A N 1
ATOM 1644 C CA . GLY A 1 201 ? -3.283 -1.445 7.817 1.00 88.50 201 GLY A CA 1
ATOM 1645 C C . GLY A 1 201 ? -4.791 -1.168 7.732 1.00 88.50 201 GLY A C 1
ATOM 1646 O O . GLY A 1 201 ? -5.563 -2.083 7.457 1.00 88.50 201 GLY A O 1
ATOM 1647 N N . PHE A 1 202 ? -5.238 0.069 7.946 1.00 92.81 202 PHE A N 1
ATOM 1648 C CA . PHE A 1 202 ? -6.652 0.443 8.057 1.00 92.81 202 PHE A CA 1
ATOM 1649 C C . PHE A 1 202 ? -7.033 1.649 7.189 1.00 92.81 202 PHE A C 1
ATOM 1651 O O . PHE A 1 202 ? -8.155 2.143 7.300 1.00 92.81 202 PHE A O 1
ATOM 1658 N N . ASP A 1 203 ? -6.128 2.117 6.326 1.00 90.19 203 ASP A N 1
ATOM 1659 C CA . ASP A 1 203 ? -6.434 3.154 5.343 1.00 90.19 203 ASP A CA 1
ATOM 1660 C C . ASP A 1 203 ? -7.355 2.625 4.224 1.00 90.19 203 ASP A C 1
ATOM 1662 O O . ASP A 1 203 ? -7.815 1.478 4.250 1.00 90.19 203 ASP A O 1
ATOM 1666 N N . ASP A 1 204 ? -7.663 3.470 3.243 1.00 88.75 204 ASP A N 1
ATOM 1667 C CA . ASP A 1 204 ? -8.554 3.172 2.117 1.00 88.75 204 ASP A CA 1
ATOM 1668 C C . ASP A 1 204 ? -8.171 1.896 1.345 1.00 88.75 204 ASP A C 1
ATOM 1670 O O . ASP A 1 204 ? -9.048 1.198 0.819 1.00 88.75 204 ASP A O 1
ATOM 1674 N N . ARG A 1 205 ? -6.883 1.534 1.342 1.00 86.94 205 ARG A N 1
ATOM 1675 C CA . ARG A 1 205 ? -6.361 0.323 0.698 1.00 86.94 205 ARG A CA 1
ATOM 1676 C C . ARG A 1 205 ? -6.135 -0.800 1.693 1.00 86.94 205 ARG A C 1
ATOM 1678 O O . ARG A 1 205 ? -6.579 -1.923 1.458 1.00 86.94 205 ARG A O 1
ATOM 1685 N N . GLY A 1 206 ? -5.476 -0.513 2.807 1.00 88.25 206 GLY A N 1
ATOM 1686 C CA . GLY A 1 206 ? -5.151 -1.472 3.850 1.00 88.25 206 GLY A CA 1
ATOM 1687 C C . GLY A 1 206 ? -6.385 -2.152 4.420 1.00 88.25 206 GLY A C 1
ATOM 1688 O O . GLY A 1 206 ? -6.359 -3.367 4.634 1.00 88.25 206 GLY A O 1
ATOM 1689 N N . ARG A 1 207 ? -7.502 -1.424 4.575 1.00 91.56 207 ARG A N 1
ATOM 1690 C CA . ARG A 1 207 ? -8.771 -1.985 5.068 1.00 91.56 207 ARG A CA 1
ATOM 1691 C C . ARG A 1 207 ? -9.324 -3.117 4.207 1.00 91.56 207 ARG A C 1
ATOM 1693 O O . ARG A 1 207 ? -10.140 -3.883 4.690 1.00 91.56 207 ARG A O 1
ATOM 1700 N N . GLN A 1 208 ? -8.915 -3.233 2.946 1.00 91.88 208 GLN A N 1
ATOM 1701 C CA . GLN A 1 208 ? -9.417 -4.267 2.035 1.00 91.88 208 GLN A CA 1
ATOM 1702 C C . GLN A 1 208 ? -8.746 -5.629 2.257 1.00 91.88 208 GLN A C 1
ATOM 1704 O O . GLN A 1 208 ? -9.177 -6.628 1.687 1.00 91.88 208 GLN A O 1
ATOM 1709 N N . TYR A 1 209 ? -7.695 -5.673 3.080 1.00 92.44 209 TYR A N 1
ATOM 1710 C CA . TYR A 1 209 ? -6.964 -6.891 3.404 1.00 92.44 209 TYR A CA 1
ATOM 1711 C C . TYR A 1 209 ? -7.342 -7.385 4.798 1.00 92.44 209 TYR A C 1
ATOM 1713 O O . TYR A 1 209 ? -7.457 -6.571 5.716 1.00 92.44 209 TYR A O 1
ATOM 1721 N N . ASP A 1 210 ? -7.546 -8.686 4.979 1.00 92.00 210 ASP A N 1
ATOM 1722 C CA . ASP A 1 210 ? -7.742 -9.275 6.308 1.00 92.00 210 ASP A CA 1
ATOM 1723 C C . ASP A 1 210 ? -6.416 -9.386 7.091 1.00 92.00 210 ASP A C 1
ATOM 1725 O O . ASP A 1 210 ? -5.374 -8.866 6.683 1.00 92.00 210 ASP A O 1
ATOM 1729 N N . LYS A 1 211 ? -6.457 -10.044 8.255 1.00 91.69 211 LYS A N 1
ATOM 1730 C CA . LYS A 1 211 ? -5.286 -10.263 9.120 1.00 91.69 211 LYS A CA 1
ATOM 1731 C C . LYS A 1 211 ? -4.198 -11.144 8.499 1.00 91.69 211 LYS A C 1
ATOM 1733 O O . LYS A 1 211 ? -3.048 -11.058 8.916 1.00 91.69 211 LYS A O 1
ATOM 1738 N N . ASP A 1 212 ? -4.559 -11.957 7.511 1.00 88.94 212 ASP A N 1
ATOM 1739 C CA . ASP A 1 212 ? -3.653 -12.862 6.805 1.00 88.94 212 ASP A CA 1
ATOM 1740 C C . ASP A 1 212 ? -3.099 -12.216 5.517 1.00 88.94 212 ASP A C 1
ATOM 1742 O O . ASP A 1 212 ? -2.249 -12.793 4.840 1.00 88.94 212 ASP A O 1
ATOM 1746 N N . GLY A 1 213 ? -3.552 -11.001 5.183 1.00 87.69 213 GLY A N 1
ATOM 1747 C CA . GLY A 1 213 ? -3.137 -10.270 3.988 1.00 87.69 213 GLY A CA 1
ATOM 1748 C C . GLY A 1 213 ? -3.917 -10.651 2.728 1.00 87.69 213 GLY A C 1
ATOM 1749 O O . GLY A 1 213 ? -3.464 -10.351 1.622 1.00 87.69 213 GLY A O 1
ATOM 1750 N N . ASN A 1 214 ? -5.084 -11.287 2.860 1.00 90.12 214 ASN A N 1
ATOM 1751 C CA . ASN A 1 214 ? -5.943 -11.614 1.723 1.00 90.12 214 ASN A CA 1
ATOM 1752 C C . ASN A 1 214 ? -6.877 -10.452 1.396 1.00 90.12 214 ASN A C 1
ATOM 1754 O O . ASN A 1 214 ? -7.476 -9.864 2.292 1.00 90.12 214 ASN A O 1
ATOM 1758 N N . LEU A 1 215 ? -7.057 -10.162 0.104 1.00 89.38 215 LEU A N 1
ATOM 1759 C CA . LEU A 1 215 ? -8.025 -9.170 -0.360 1.00 89.38 215 LEU A CA 1
ATOM 1760 C C . LEU A 1 215 ? -9.452 -9.724 -0.208 1.00 89.38 215 LEU A C 1
ATOM 1762 O O . LEU A 1 215 ? -9.927 -10.481 -1.057 1.00 89.38 215 LEU A O 1
ATOM 1766 N N . VAL A 1 216 ? -10.128 -9.354 0.876 1.00 91.56 216 VAL A N 1
ATOM 1767 C CA . VAL A 1 216 ? -11.484 -9.805 1.204 1.00 91.56 216 VAL A CA 1
ATOM 1768 C C . VAL A 1 216 ? -12.253 -8.676 1.879 1.00 91.56 216 VAL A C 1
ATOM 1770 O O . VAL A 1 216 ? -11.707 -7.920 2.674 1.00 91.56 216 VAL A O 1
ATOM 1773 N N . GLN A 1 217 ? -13.545 -8.548 1.583 1.00 90.81 217 GLN A N 1
ATOM 1774 C CA . GLN A 1 217 ? -14.394 -7.603 2.299 1.00 90.81 217 GLN A CA 1
ATOM 1775 C C . GLN A 1 217 ? -14.772 -8.190 3.665 1.00 90.81 217 GLN A C 1
ATOM 1777 O O . GLN A 1 217 ? -15.623 -9.072 3.756 1.00 90.81 217 GLN A O 1
ATOM 1782 N N . TRP A 1 218 ? -14.140 -7.690 4.726 1.00 93.25 218 TRP A N 1
ATOM 1783 C CA . TRP A 1 218 ? -14.421 -8.065 6.121 1.00 93.25 218 TRP A CA 1
ATOM 1784 C C . TRP A 1 218 ? -15.139 -6.956 6.911 1.00 93.25 218 TRP A C 1
ATOM 1786 O O . TRP A 1 218 ? -15.379 -7.111 8.106 1.00 93.25 218 TRP A O 1
ATOM 1796 N N . TRP A 1 219 ? -15.498 -5.846 6.252 1.00 93.00 219 TRP A N 1
ATOM 1797 C CA . TRP A 1 219 ? -16.358 -4.783 6.793 1.00 93.00 219 TRP A CA 1
ATOM 1798 C C . TRP A 1 219 ? -17.768 -4.882 6.215 1.00 93.00 219 TRP A C 1
ATOM 1800 O O . TRP A 1 219 ? -17.952 -5.259 5.053 1.00 93.00 219 TRP A O 1
ATOM 1810 N N . SER A 1 220 ? -18.762 -4.496 7.013 1.00 91.75 220 SER A N 1
ATOM 1811 C CA . SER A 1 220 ? -20.132 -4.319 6.535 1.00 91.75 220 SER A CA 1
ATOM 1812 C C . SER A 1 220 ? -20.233 -3.096 5.612 1.00 91.75 220 SER A C 1
ATOM 1814 O O . SER A 1 220 ? -19.502 -2.117 5.775 1.00 91.75 220 SER A O 1
ATOM 1816 N N . ASP A 1 221 ? -21.165 -3.121 4.655 1.00 92.88 221 ASP A N 1
ATOM 1817 C CA . ASP A 1 221 ? -21.378 -2.002 3.720 1.00 92.88 221 ASP A CA 1
ATOM 1818 C C . ASP A 1 221 ? -21.713 -0.687 4.450 1.00 92.88 221 ASP A C 1
ATOM 1820 O O . ASP A 1 221 ? -21.355 0.407 4.005 1.00 92.88 221 ASP A O 1
ATOM 1824 N N . GLU A 1 222 ? -22.365 -0.786 5.613 1.00 93.62 222 GLU A N 1
ATOM 1825 C CA . GLU A 1 222 ? -22.666 0.358 6.471 1.00 93.62 222 GLU A CA 1
ATOM 1826 C C . GLU A 1 222 ? -21.392 0.981 7.057 1.00 93.62 222 GLU A C 1
ATOM 1828 O O . GLU A 1 222 ? -21.224 2.201 6.997 1.00 93.62 222 GLU A O 1
ATOM 1833 N N . VAL A 1 223 ? -20.471 0.165 7.581 1.00 93.94 223 VAL A N 1
ATOM 1834 C CA . VAL A 1 223 ? -19.188 0.653 8.110 1.00 93.94 223 VAL A CA 1
ATOM 1835 C C . VAL A 1 223 ? -18.330 1.246 6.997 1.00 93.94 223 VAL A C 1
ATOM 1837 O O . VAL A 1 223 ? -17.729 2.298 7.204 1.00 93.94 223 VAL A O 1
ATOM 1840 N N . ILE A 1 224 ? -18.331 0.640 5.806 1.00 93.31 224 ILE A N 1
ATOM 1841 C CA . ILE A 1 224 ? -17.645 1.187 4.625 1.00 93.31 224 ILE A CA 1
ATOM 1842 C C . ILE A 1 224 ? -18.189 2.578 4.292 1.00 93.31 224 ILE A C 1
ATOM 1844 O O . ILE A 1 224 ? -17.426 3.536 4.222 1.00 93.31 224 ILE A O 1
ATOM 1848 N N . THR A 1 225 ? -19.511 2.724 4.206 1.00 93.94 225 THR A N 1
ATOM 1849 C CA . THR A 1 225 ? -20.147 4.017 3.908 1.00 93.94 225 THR A CA 1
ATOM 1850 C C . THR A 1 225 ? -19.795 5.083 4.954 1.00 93.94 225 THR A C 1
ATOM 1852 O O . THR A 1 225 ? -19.525 6.241 4.620 1.00 93.94 225 THR A O 1
ATOM 1855 N N . ARG A 1 226 ? -19.781 4.714 6.241 1.00 94.00 226 ARG A N 1
ATOM 1856 C CA . ARG A 1 226 ? -19.409 5.622 7.339 1.00 94.00 226 ARG A CA 1
ATOM 1857 C C . ARG A 1 226 ? -17.924 5.987 7.317 1.00 94.00 226 ARG A C 1
ATOM 1859 O O . ARG A 1 226 ? -17.583 7.126 7.637 1.00 94.00 226 ARG A O 1
ATOM 1866 N N . PHE A 1 227 ? -17.055 5.049 6.949 1.00 93.75 227 PHE A N 1
ATOM 1867 C CA . PHE A 1 227 ? -15.630 5.300 6.750 1.00 93.75 227 PHE A CA 1
ATOM 1868 C C . PHE A 1 227 ? -15.412 6.284 5.605 1.00 93.75 227 PHE A C 1
ATOM 1870 O O . PHE A 1 227 ? -14.796 7.323 5.823 1.00 93.75 227 PHE A O 1
ATOM 1877 N N . ASP A 1 228 ? -16.001 6.020 4.438 1.00 92.12 228 ASP A N 1
ATOM 1878 C CA . ASP A 1 228 ? -15.875 6.871 3.250 1.00 92.12 228 ASP A CA 1
ATOM 1879 C C . ASP A 1 228 ? -16.401 8.293 3.525 1.00 92.12 228 ASP A C 1
ATOM 1881 O O . ASP A 1 228 ? -15.802 9.295 3.135 1.00 92.12 228 ASP A O 1
ATOM 1885 N N . THR A 1 229 ? -17.481 8.406 4.305 1.00 92.31 229 THR A N 1
ATOM 1886 C CA . THR A 1 229 ? -18.014 9.705 4.749 1.00 92.31 229 THR A CA 1
ATOM 1887 C C . THR A 1 229 ? -17.009 10.481 5.610 1.00 92.31 229 THR A C 1
ATOM 1889 O O . THR A 1 229 ? -16.888 11.701 5.476 1.00 92.31 229 THR A O 1
ATOM 1892 N N . GLN A 1 230 ? -16.283 9.805 6.502 1.00 90.56 230 GLN A N 1
ATOM 1893 C CA . GLN A 1 230 ? -15.286 10.452 7.358 1.00 90.56 230 GLN A CA 1
ATOM 1894 C C . GLN A 1 230 ? -14.006 10.799 6.603 1.00 90.56 230 GLN A C 1
ATOM 1896 O O . GLN A 1 230 ? -13.481 11.902 6.768 1.00 90.56 230 GLN A O 1
ATOM 1901 N N . THR A 1 231 ? -13.516 9.903 5.747 1.00 91.19 231 THR A N 1
ATOM 1902 C CA . THR A 1 231 ? -12.314 10.147 4.939 1.00 91.19 231 THR A CA 1
ATOM 1903 C C . THR A 1 231 ? -12.530 11.264 3.924 1.00 91.19 231 THR A C 1
ATOM 1905 O O . THR A 1 231 ? -11.602 12.034 3.666 1.00 91.19 231 THR A O 1
ATOM 1908 N N . GLN A 1 232 ? -13.764 11.475 3.452 1.00 89.38 232 GLN A N 1
ATOM 1909 C CA . GLN A 1 232 ? -14.101 12.618 2.603 1.00 89.38 232 GLN A CA 1
ATOM 1910 C C . GLN A 1 232 ? -13.785 13.972 3.265 1.00 89.38 232 GLN A C 1
ATOM 1912 O O . GLN A 1 232 ? -13.441 14.933 2.574 1.00 89.38 232 GLN A O 1
ATOM 1917 N N . CYS A 1 233 ? -13.850 14.072 4.598 1.00 90.44 233 CYS A N 1
ATOM 1918 C CA . CYS A 1 233 ? -13.446 15.283 5.317 1.00 90.44 233 CYS A CA 1
ATOM 1919 C C . CYS A 1 233 ? -11.955 15.590 5.101 1.00 90.44 233 CYS A C 1
ATOM 1921 O O . CYS A 1 233 ? -11.596 16.731 4.802 1.00 90.44 233 CYS A O 1
ATOM 1923 N N . LEU A 1 234 ? -11.102 14.563 5.178 1.00 87.69 234 LEU A N 1
ATOM 1924 C CA . LEU A 1 234 ? -9.664 14.687 4.937 1.00 87.69 234 LEU A CA 1
ATOM 1925 C C . LEU A 1 234 ? -9.374 15.018 3.472 1.00 87.69 234 LEU A C 1
ATOM 1927 O O . LEU A 1 234 ? -8.582 15.918 3.207 1.00 87.69 234 LEU A O 1
ATOM 1931 N N . VAL A 1 235 ? -10.065 14.372 2.528 1.00 85.69 235 VAL A N 1
ATOM 1932 C CA . VAL A 1 235 ? -9.971 14.713 1.098 1.00 85.69 235 VAL A CA 1
ATOM 1933 C C . VAL A 1 235 ? -10.256 16.200 0.887 1.00 85.69 235 VAL A C 1
ATOM 1935 O O . VAL A 1 235 ? -9.436 16.917 0.318 1.00 85.69 235 VAL A O 1
ATOM 1938 N N . ASN A 1 236 ? -11.377 16.694 1.419 1.00 86.31 236 ASN A N 1
ATOM 1939 C CA . ASN A 1 236 ? -11.776 18.093 1.272 1.00 86.31 236 ASN A CA 1
ATOM 1940 C C . ASN A 1 236 ? -10.777 19.055 1.930 1.00 86.31 236 ASN A C 1
ATOM 1942 O O . ASN A 1 236 ? -10.454 20.096 1.355 1.00 86.31 236 ASN A O 1
ATOM 1946 N N . GLN A 1 237 ? -10.286 18.718 3.126 1.00 83.88 237 GLN A N 1
ATOM 1947 C CA . GLN A 1 237 ? -9.291 19.518 3.835 1.00 83.88 237 GLN A CA 1
ATOM 1948 C C . GLN A 1 237 ? -8.005 19.635 3.017 1.00 83.88 237 GLN A C 1
ATOM 1950 O O . GLN A 1 237 ? -7.515 20.743 2.795 1.00 83.88 237 GLN A O 1
ATOM 1955 N N . TYR A 1 238 ? -7.464 18.504 2.566 1.00 80.38 238 TYR A N 1
ATOM 1956 C CA . TYR A 1 238 ? -6.161 18.477 1.919 1.00 80.38 238 TYR A CA 1
ATOM 1957 C C . TYR A 1 238 ? -6.199 18.971 0.471 1.00 80.38 238 TYR A C 1
ATOM 1959 O O . TYR A 1 238 ? -5.243 19.605 0.027 1.00 80.38 238 TYR A O 1
ATOM 1967 N N . SER A 1 239 ? -7.312 18.786 -0.243 1.00 81.75 239 SER A N 1
ATOM 1968 C CA . SER A 1 239 ? -7.508 19.365 -1.579 1.00 81.75 239 SER A CA 1
ATOM 1969 C C . SER A 1 239 ? -7.664 20.889 -1.576 1.00 81.75 239 SER A C 1
ATOM 1971 O O . SER A 1 239 ? -7.568 21.504 -2.636 1.00 81.75 239 SER A O 1
ATOM 1973 N N . ASN A 1 240 ? -7.871 21.514 -0.412 1.00 83.50 240 ASN A N 1
ATOM 1974 C CA . ASN A 1 240 ? -7.904 22.971 -0.277 1.00 83.50 240 ASN A CA 1
ATOM 1975 C C . ASN A 1 240 ? -6.515 23.592 -0.025 1.00 83.50 240 ASN A C 1
ATOM 1977 O O . ASN A 1 240 ? -6.378 24.816 -0.025 1.00 83.50 240 ASN A O 1
ATOM 1981 N N . PHE A 1 241 ? -5.470 22.787 0.203 1.00 78.12 241 PHE A N 1
ATOM 1982 C CA . PHE A 1 241 ? -4.117 23.322 0.317 1.00 78.12 241 PHE A CA 1
ATOM 1983 C C . PHE A 1 241 ? -3.551 23.661 -1.061 1.00 78.12 241 PHE A C 1
ATOM 1985 O O . PHE A 1 241 ? -3.497 22.831 -1.966 1.00 78.12 241 PHE A O 1
ATOM 1992 N N . THR A 1 242 ? -3.064 24.890 -1.194 1.00 75.69 242 THR A N 1
ATOM 1993 C CA . THR A 1 242 ? -2.294 25.348 -2.352 1.00 75.69 242 THR A CA 1
ATOM 1994 C C . THR A 1 242 ? -0.846 25.548 -1.938 1.00 75.69 242 THR A C 1
ATOM 1996 O O . THR A 1 242 ? -0.599 26.122 -0.879 1.00 75.69 242 THR A O 1
ATOM 1999 N N . LEU A 1 243 ? 0.102 25.130 -2.776 1.00 75.12 243 LEU A N 1
ATOM 2000 C CA . LEU A 1 243 ? 1.530 25.381 -2.577 1.00 75.12 243 LEU A CA 1
ATOM 2001 C C . LEU A 1 243 ? 1.926 26.637 -3.372 1.00 75.12 243 LEU A C 1
ATOM 2003 O O . LEU A 1 243 ? 2.062 26.536 -4.593 1.00 75.12 243 LEU A O 1
ATOM 2007 N N . PRO A 1 244 ? 2.087 27.813 -2.728 1.00 71.62 244 PRO A N 1
ATOM 2008 C CA . PRO A 1 244 ? 2.295 29.080 -3.436 1.00 71.62 244 PRO A CA 1
ATOM 2009 C C . PRO A 1 244 ? 3.535 29.052 -4.333 1.00 71.62 244 PRO A C 1
ATOM 2011 O O . PRO A 1 244 ? 3.490 29.544 -5.452 1.00 71.62 244 PRO A O 1
ATOM 2014 N N . GLU A 1 245 ? 4.592 28.380 -3.878 1.00 71.62 245 GLU A N 1
ATOM 2015 C CA . GLU A 1 245 ? 5.860 28.207 -4.595 1.00 71.62 245 GLU A CA 1
ATOM 2016 C C . GLU A 1 245 ? 5.678 27.507 -5.955 1.00 71.62 245 GLU A C 1
ATOM 2018 O O . GLU A 1 245 ? 6.308 27.884 -6.936 1.00 71.62 245 GLU A O 1
ATOM 2023 N N . LEU A 1 246 ? 4.764 26.533 -6.052 1.00 63.59 246 LEU A N 1
ATOM 2024 C CA . LEU A 1 246 ? 4.476 25.831 -7.311 1.00 63.59 246 LEU A CA 1
ATOM 2025 C C . LEU A 1 246 ? 3.554 26.648 -8.226 1.00 63.59 246 LEU A C 1
ATOM 2027 O O . LEU A 1 246 ? 3.676 26.596 -9.450 1.00 63.59 246 LEU A O 1
ATOM 2031 N N . VAL A 1 247 ? 2.652 27.435 -7.634 1.00 64.69 247 VAL A N 1
ATOM 2032 C CA . VAL A 1 247 ? 1.752 28.336 -8.368 1.00 64.69 247 VAL A CA 1
ATOM 2033 C C . VAL A 1 247 ? 2.536 29.492 -8.998 1.00 64.69 247 VAL A C 1
ATOM 2035 O O . VAL A 1 247 ? 2.260 29.867 -10.137 1.00 64.69 247 VAL A O 1
ATOM 2038 N N . GLU A 1 248 ? 3.541 30.023 -8.299 1.00 64.06 248 GLU A N 1
ATOM 2039 C CA . GLU A 1 248 ? 4.435 31.075 -8.800 1.00 64.06 248 GLU A CA 1
ATOM 2040 C C . GLU A 1 248 ? 5.309 30.605 -9.976 1.00 64.06 248 GLU A C 1
ATOM 2042 O O . GLU A 1 248 ? 5.572 31.385 -10.892 1.00 64.06 248 GLU A O 1
ATOM 2047 N N . GLU A 1 249 ? 5.674 29.320 -10.025 1.00 70.25 249 GLU A N 1
ATOM 2048 C CA . GLU A 1 249 ? 6.360 28.700 -11.171 1.00 70.25 249 GLU A CA 1
ATOM 2049 C C . GLU A 1 249 ? 5.414 28.326 -12.335 1.00 70.25 249 GLU A C 1
ATOM 2051 O O . GLU A 1 249 ? 5.846 27.773 -13.350 1.00 70.25 249 GLU A O 1
ATOM 2056 N N . GLY A 1 250 ? 4.117 28.640 -12.230 1.00 54.56 250 GLY A N 1
ATOM 2057 C CA . GLY A 1 250 ? 3.113 28.344 -13.257 1.00 54.56 250 GLY A CA 1
ATOM 2058 C C . GLY A 1 250 ? 2.685 26.872 -13.316 1.00 54.56 250 GLY A C 1
ATOM 2059 O O . GLY A 1 250 ? 2.021 26.462 -14.273 1.00 54.56 250 GLY A O 1
ATOM 2060 N N . LEU A 1 251 ? 3.039 26.070 -12.308 1.00 57.47 251 LEU A N 1
ATOM 2061 C CA . LEU A 1 251 ? 2.622 24.679 -12.172 1.00 57.47 251 LEU A CA 1
ATOM 2062 C C . LEU A 1 251 ? 1.317 24.614 -11.365 1.00 57.47 251 LEU A C 1
ATOM 2064 O O . LEU A 1 251 ? 1.308 24.684 -10.138 1.00 57.47 251 LEU A O 1
ATOM 2068 N N . ASN A 1 252 ? 0.190 24.416 -12.056 1.00 50.28 252 ASN A N 1
ATOM 2069 C CA . ASN A 1 252 ? -1.084 24.080 -11.410 1.00 50.28 252 ASN A CA 1
ATOM 2070 C C . ASN A 1 252 ? -1.047 22.631 -10.898 1.00 50.28 252 ASN A C 1
ATOM 2072 O O . ASN A 1 252 ? -1.564 21.715 -11.540 1.00 50.28 252 ASN A O 1
ATOM 2076 N N . VAL A 1 253 ? -0.420 22.413 -9.742 1.00 52.53 253 VAL A N 1
ATOM 2077 C CA . VAL A 1 253 ? -0.472 21.127 -9.039 1.00 52.53 253 VAL A CA 1
ATOM 2078 C C . VAL A 1 253 ? -1.721 21.107 -8.164 1.00 52.53 253 VAL A C 1
ATOM 2080 O O . VAL A 1 253 ? -1.711 21.555 -7.021 1.00 52.53 253 VAL A O 1
ATOM 2083 N N . CYS A 1 254 ? -2.822 20.595 -8.710 1.00 48.56 254 CYS A N 1
ATOM 2084 C CA . CYS A 1 254 ? -3.983 20.228 -7.906 1.00 48.56 254 CYS A CA 1
ATOM 2085 C C . CYS A 1 254 ? -3.698 18.883 -7.232 1.00 48.56 254 CYS A C 1
ATOM 2087 O O . CYS A 1 254 ? -3.616 17.858 -7.910 1.00 48.56 254 CYS A O 1
ATOM 2089 N N . ILE A 1 255 ? -3.561 18.876 -5.906 1.00 53.66 255 ILE A N 1
ATOM 2090 C CA . ILE A 1 255 ? -3.471 17.631 -5.140 1.00 53.66 255 ILE A CA 1
ATOM 2091 C C . ILE A 1 255 ? -4.895 17.065 -5.016 1.00 53.66 255 ILE A C 1
ATOM 2093 O O . ILE A 1 255 ? -5.657 17.415 -4.113 1.00 53.66 255 ILE A O 1
ATOM 2097 N N . GLN A 1 256 ? -5.292 16.245 -5.990 1.00 48.25 256 GLN A N 1
ATOM 2098 C CA . GLN A 1 256 ? -6.547 15.497 -5.934 1.00 48.25 256 GLN A CA 1
ATOM 2099 C C . GLN A 1 256 ? -6.328 14.198 -5.160 1.00 48.25 256 GLN A C 1
ATOM 2101 O O . GLN A 1 256 ? -5.656 13.288 -5.644 1.00 48.25 256 GLN A O 1
ATOM 2106 N N . PHE A 1 257 ? -6.915 14.116 -3.968 1.00 51.56 257 PHE A N 1
ATOM 2107 C CA . PHE A 1 257 ? -7.040 12.869 -3.224 1.00 51.56 257 PHE A CA 1
ATOM 2108 C C . PHE A 1 257 ? -8.331 12.186 -3.683 1.00 51.56 257 PHE A C 1
ATOM 2110 O O . PHE A 1 257 ? -9.420 12.620 -3.322 1.00 51.56 257 PHE A O 1
ATOM 2117 N N . ASN A 1 258 ? -8.219 11.162 -4.529 1.00 49.69 258 ASN A N 1
ATOM 2118 C CA . ASN A 1 258 ? -9.354 10.321 -4.907 1.00 49.69 258 ASN A CA 1
ATOM 2119 C C . ASN A 1 258 ? -9.288 9.025 -4.101 1.00 49.69 258 ASN A C 1
ATOM 2121 O O . ASN A 1 258 ? -8.272 8.338 -4.156 1.00 49.69 258 ASN A O 1
ATOM 2125 N N . LEU A 1 259 ? -10.376 8.697 -3.404 1.00 48.69 259 LEU A N 1
ATOM 2126 C CA . LEU A 1 259 ? -10.547 7.418 -2.701 1.00 48.69 259 LEU A CA 1
ATOM 2127 C C . LEU A 1 259 ? -10.865 6.257 -3.672 1.00 48.69 259 LEU A C 1
ATOM 2129 O O . LEU A 1 259 ? -10.772 5.094 -3.298 1.00 48.69 259 LEU A O 1
ATOM 2133 N N . ASP A 1 260 ? -11.183 6.571 -4.934 1.00 40.19 260 ASP A N 1
ATOM 2134 C CA . ASP A 1 260 ? -11.600 5.615 -5.968 1.00 40.19 260 ASP A CA 1
ATOM 2135 C C . ASP A 1 260 ? -10.454 5.242 -6.944 1.00 40.19 260 ASP A C 1
ATOM 2137 O O . ASP A 1 260 ? -10.549 5.517 -8.147 1.00 40.19 260 ASP A O 1
ATOM 2141 N N . GLN A 1 261 ? -9.346 4.655 -6.458 1.00 38.19 261 GLN A N 1
ATOM 2142 C CA . GLN A 1 261 ? -8.285 4.075 -7.318 1.00 38.19 261 GLN A CA 1
ATOM 2143 C C . GLN A 1 261 ? -7.661 2.774 -6.806 1.00 38.19 261 GLN A C 1
ATOM 2145 O O . GLN A 1 261 ? -6.890 2.826 -5.811 1.00 38.19 261 GLN A O 1
#

pLDDT: mean 72.98, std 17.25, range [32.91, 94.0]

Secondary structure (DSSP, 8-state):
-BGGGHHHHH-BTTB---HHHHHHHHHSSTTT-----TT-B---S-HHHHHHHHHHHTTS-HHHHHHHHHHHHHHTTTT----------S-HHHHHHHHHHHHHHHHHHHHT-TTS-HHHHHHHHHHHHT-----SS-GGGG-HHHHHHHHTT----TT-HHHHHHHHHTT----------SHHHHIIIIIHHHHHHHHHTSSTTGGGB-TTS-B---S-HHHHHHHHHHHHHHHHHHHT---HHHHHTT--------S--

Radius of gyration: 23.97 Å; chains: 1; bounding box: 62×53×60 Å

InterPro domains:
  IPR000718 Peptidase M13 [PS51885] (1-261)
  IPR000718 Peptidase M13 [PTHR11733] (17-248)
  IPR008753 Peptidase M13, N-terminal domain [PF05649] (14-97)
  IPR018497 Peptidase M13, C-terminal domain [PF01431] (175-248)
  IPR024079 Metallopeptidase, catalytic domain superfamily [G3DSA:3.40.390.10] (58-261)

Organism: Mytilus edulis (NCBI:txid6550)

Sequence (261 aa):
MPLHDLPKNFTTANLPFNWIDYVQGALGSEMVQIDIPIDEPIIVRAPLYFERLFSTLCKYDNRTIANFMIWRIMQNRANNLSQRFKDLIQNYNQTLQLIGNLLESFHELLEHADWMDDATRIVAREKADFIQKKIEYQDDIMDDEILNEIYQNITINADTYLANVLKVISSISADSFLFLRSRSLNYVGIGVVIGHEITHGFDDRGRQYDKDGNLVQWWSDEVITRFDTQTQCLVNQYSNFTLPELVEEGLNVCIQFNLDQ